Protein AF-A0A498DN08-F1 (afdb_monomer)

Structure (mmCIF, N/CA/C/O backbone):
data_AF-A0A498DN08-F1
#
_entry.id   AF-A0A498DN08-F1
#
loop_
_atom_site.group_PDB
_atom_site.id
_atom_site.type_symbol
_atom_site.label_atom_id
_atom_site.label_alt_id
_atom_site.label_comp_id
_atom_site.label_asym_id
_atom_site.label_entity_id
_atom_site.label_seq_id
_atom_site.pdbx_PDB_ins_code
_atom_site.Cartn_x
_atom_site.Cartn_y
_atom_site.Cartn_z
_atom_site.occupancy
_atom_site.B_iso_or_equiv
_atom_site.auth_seq_id
_atom_site.auth_comp_id
_atom_site.auth_asym_id
_atom_site.auth_atom_id
_atom_site.pdbx_PDB_model_num
ATOM 1 N N . MET A 1 1 ? 73.166 -33.921 72.148 1.00 41.19 1 MET A N 1
ATOM 2 C CA . MET A 1 1 ? 72.701 -34.758 71.024 1.00 41.19 1 MET A CA 1
ATOM 3 C C . MET A 1 1 ? 72.379 -33.807 69.880 1.00 41.19 1 MET A C 1
ATOM 5 O O . MET A 1 1 ? 71.444 -33.036 70.013 1.00 41.19 1 MET A O 1
ATOM 9 N N . THR A 1 2 ? 73.373 -33.528 69.022 1.00 38.38 2 THR A N 1
ATOM 10 C CA . THR A 1 2 ? 73.443 -34.017 67.616 1.00 38.38 2 THR A CA 1
ATOM 11 C C . THR A 1 2 ? 72.197 -33.593 66.847 1.00 38.38 2 THR A C 1
ATOM 13 O O . THR A 1 2 ? 71.129 -34.114 67.126 1.00 38.38 2 THR A O 1
ATOM 16 N N . ALA A 1 3 ? 72.213 -32.610 65.955 1.00 42.28 3 ALA A N 1
ATOM 17 C CA . ALA A 1 3 ? 72.927 -32.469 64.675 1.00 42.28 3 ALA A CA 1
ATOM 18 C C . ALA A 1 3 ? 71.840 -31.858 63.751 1.00 42.28 3 ALA A C 1
ATOM 20 O O . ALA A 1 3 ? 70.663 -32.112 63.971 1.00 42.28 3 ALA A O 1
ATOM 21 N N . GLY A 1 4 ? 72.067 -31.054 62.728 1.00 38.75 4 GLY A N 1
ATOM 22 C CA . GLY A 1 4 ? 73.245 -30.495 62.099 1.00 38.75 4 GLY A CA 1
ATOM 23 C C . GLY A 1 4 ? 72.756 -29.740 60.853 1.00 38.75 4 GLY A C 1
ATOM 24 O O . GLY A 1 4 ? 71.722 -30.114 60.313 1.00 38.75 4 GLY A O 1
ATOM 25 N N . ALA A 1 5 ? 73.534 -28.732 60.438 1.00 45.50 5 ALA A N 1
ATOM 26 C CA . ALA A 1 5 ? 73.694 -28.199 59.073 1.00 45.50 5 ALA A CA 1
ATOM 27 C C . ALA A 1 5 ? 72.427 -27.658 58.347 1.00 45.50 5 ALA A C 1
ATOM 29 O O . ALA A 1 5 ? 71.336 -28.182 58.458 1.00 45.50 5 ALA A O 1
ATOM 30 N N . SER A 1 6 ? 72.468 -26.612 57.528 1.00 40.97 6 SER A N 1
ATOM 31 C CA . SER A 1 6 ? 73.587 -26.000 56.826 1.00 40.97 6 SER A CA 1
ATOM 32 C C . SER A 1 6 ? 73.194 -24.597 56.349 1.00 40.97 6 SER A C 1
ATOM 34 O O . SER A 1 6 ? 72.052 -24.363 55.959 1.00 40.97 6 SER A O 1
ATOM 36 N N . SER A 1 7 ? 74.189 -23.714 56.371 1.00 43.19 7 SER A N 1
ATOM 37 C CA . SER A 1 7 ? 74.370 -22.442 55.658 1.00 43.19 7 SER A CA 1
ATOM 38 C C . SER A 1 7 ? 73.622 -22.333 54.317 1.00 43.19 7 SER A C 1
ATOM 40 O O . SER A 1 7 ? 73.630 -23.269 53.527 1.00 43.19 7 SER A O 1
ATOM 42 N N . GLY A 1 8 ? 72.986 -21.204 53.999 1.00 37.66 8 GLY A N 1
ATOM 43 C CA . GLY A 1 8 ? 73.625 -19.978 53.492 1.00 37.66 8 GLY A CA 1
ATOM 44 C C . GLY A 1 8 ? 72.634 -19.176 52.610 1.00 37.66 8 GLY A C 1
ATOM 45 O O . GLY A 1 8 ? 71.487 -19.591 52.485 1.00 37.66 8 GLY A O 1
ATOM 46 N N . PRO A 1 9 ? 73.028 -18.043 52.002 1.00 47.97 9 PRO A N 1
ATOM 47 C CA . PRO A 1 9 ? 72.893 -16.740 52.661 1.00 47.97 9 PRO A CA 1
ATOM 48 C C . PRO A 1 9 ? 72.117 -15.658 51.863 1.00 47.97 9 PRO A C 1
ATOM 50 O O . PRO A 1 9 ? 71.951 -15.760 50.655 1.00 47.97 9 PRO A O 1
ATOM 53 N N . THR A 1 10 ? 71.741 -14.596 52.600 1.00 41.56 10 THR A N 1
ATOM 54 C CA . THR A 1 10 ? 71.599 -13.159 52.231 1.00 41.56 10 THR A CA 1
ATOM 55 C C . THR A 1 10 ? 70.718 -12.723 51.048 1.00 41.56 10 THR A C 1
ATOM 57 O O . THR A 1 10 ? 71.136 -12.862 49.909 1.00 41.56 10 THR A O 1
ATOM 60 N N . ASP A 1 11 ? 69.579 -12.095 51.405 1.00 40.94 11 ASP A N 1
ATOM 61 C CA . ASP A 1 11 ? 69.147 -10.692 51.127 1.00 40.94 11 ASP A CA 1
ATOM 62 C C . ASP A 1 11 ? 69.199 -10.140 49.678 1.00 40.94 11 ASP A C 1
ATOM 64 O O . ASP A 1 11 ? 69.979 -10.620 48.864 1.00 40.94 11 ASP A O 1
ATOM 68 N N . PRO A 1 12 ? 68.568 -8.995 49.344 1.00 51.12 12 PRO A N 1
ATOM 69 C CA . PRO A 1 12 ? 67.301 -8.363 49.746 1.00 51.12 12 PRO A CA 1
ATOM 70 C C . PRO A 1 12 ? 66.417 -8.069 48.500 1.00 51.12 12 PRO A C 1
ATOM 72 O O . PRO A 1 12 ? 66.802 -8.332 47.371 1.00 51.12 12 PR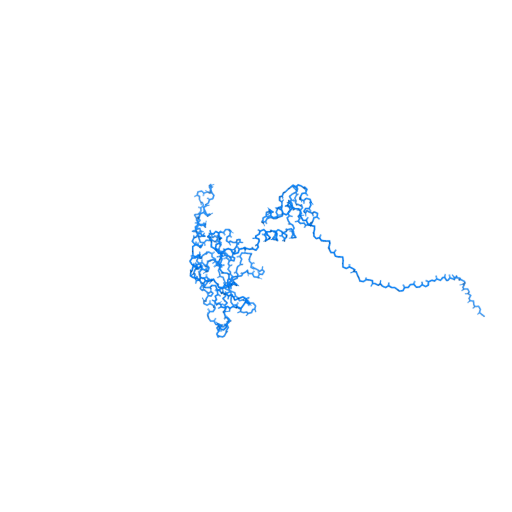O A O 1
ATOM 75 N N . GLU A 1 13 ? 65.253 -7.442 48.716 1.00 39.41 13 GLU A N 1
ATOM 76 C CA . GLU A 1 13 ? 64.686 -6.322 47.916 1.00 39.41 13 GLU A CA 1
ATOM 77 C C . GLU A 1 13 ? 63.162 -6.385 47.702 1.00 39.41 13 GLU A C 1
ATOM 79 O O . GLU A 1 13 ? 62.611 -6.861 46.718 1.00 39.41 13 GLU A O 1
ATOM 84 N N . ARG A 1 14 ? 62.479 -5.839 48.715 1.00 39.38 14 ARG A N 1
ATOM 85 C CA . ARG A 1 14 ? 61.438 -4.800 48.637 1.00 39.38 14 ARG A CA 1
ATOM 86 C C . ARG A 1 14 ? 60.699 -4.564 47.305 1.00 39.38 14 ARG A C 1
ATOM 88 O O . ARG A 1 14 ? 61.267 -3.998 46.384 1.00 39.38 14 ARG A O 1
ATOM 95 N N . ARG A 1 15 ? 59.362 -4.567 47.476 1.00 37.44 15 ARG A N 1
ATOM 96 C CA . ARG A 1 15 ? 58.360 -3.624 46.912 1.00 37.44 15 ARG A CA 1
ATOM 97 C C . ARG A 1 15 ? 58.127 -3.776 45.392 1.00 37.44 15 ARG A C 1
ATOM 99 O O . ARG A 1 15 ? 59.029 -4.070 44.645 1.00 37.44 15 ARG A O 1
ATOM 106 N N . ALA A 1 16 ? 56.941 -3.585 44.831 1.00 39.25 16 ALA A N 1
ATOM 107 C CA . ALA A 1 16 ? 55.743 -2.904 45.282 1.00 39.25 16 ALA A CA 1
ATOM 108 C C . ALA A 1 16 ? 54.517 -3.513 44.583 1.00 39.25 16 ALA A C 1
ATOM 110 O O . ALA A 1 16 ? 54.580 -3.912 43.424 1.00 39.25 16 ALA A O 1
ATOM 111 N N . ALA A 1 17 ? 53.385 -3.495 45.280 1.00 42.12 17 ALA A N 1
ATOM 112 C CA . ALA A 1 17 ? 52.076 -3.492 44.651 1.00 42.12 17 ALA A CA 1
ATOM 113 C C . ALA A 1 17 ? 51.911 -2.212 43.816 1.00 42.12 17 ALA A C 1
ATOM 115 O O . ALA A 1 17 ? 52.183 -1.136 44.350 1.00 42.12 17 ALA A O 1
ATOM 116 N N . HIS A 1 18 ? 51.412 -2.314 42.581 1.00 36.19 18 HIS A N 1
ATOM 117 C CA . HIS A 1 18 ? 50.561 -1.289 41.965 1.00 36.19 18 HIS A CA 1
ATOM 118 C C . HIS A 1 18 ? 49.856 -1.810 40.705 1.00 36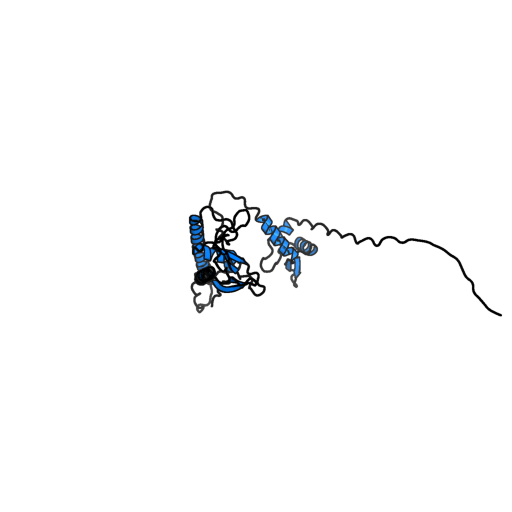.19 18 HIS A C 1
ATOM 120 O O . HIS A 1 18 ? 50.497 -2.321 39.796 1.00 36.19 18 HIS A O 1
ATOM 126 N N . GLY A 1 19 ? 48.537 -1.607 40.678 1.00 33.22 19 GLY A N 1
ATOM 127 C CA . GLY A 1 19 ? 47.806 -1.198 39.479 1.00 33.22 19 GLY A CA 1
ATOM 128 C C . GLY A 1 19 ? 47.615 -2.239 38.384 1.00 33.22 19 GLY A C 1
ATOM 129 O O . GLY A 1 19 ? 48.310 -2.222 37.376 1.00 33.22 19 GLY A O 1
ATOM 130 N N . ALA A 1 20 ? 46.569 -3.055 38.515 1.00 36.34 20 ALA A N 1
ATOM 131 C CA . ALA A 1 20 ? 45.826 -3.471 37.333 1.00 36.34 20 ALA A CA 1
ATOM 132 C C . ALA A 1 20 ? 45.106 -2.224 36.784 1.00 36.34 20 ALA A C 1
ATOM 134 O O . ALA A 1 20 ? 44.048 -1.845 37.284 1.00 36.34 20 ALA A O 1
ATOM 135 N N . GLU A 1 21 ? 45.729 -1.551 35.817 1.00 38.81 21 GLU A N 1
ATOM 136 C CA . GLU A 1 21 ? 45.096 -0.501 35.015 1.00 38.81 21 GLU A CA 1
ATOM 137 C C . GLU A 1 21 ? 43.960 -1.131 34.181 1.00 38.81 21 GLU A C 1
ATOM 139 O O . GLU A 1 21 ? 44.191 -2.131 33.489 1.00 38.81 21 GLU A O 1
ATOM 144 N N . PRO A 1 22 ? 42.725 -0.603 34.238 1.00 41.19 22 PRO A N 1
ATOM 145 C CA . PRO A 1 22 ? 41.658 -1.025 33.346 1.00 41.19 22 PRO A CA 1
ATOM 146 C C . PRO A 1 22 ? 42.030 -0.643 31.914 1.00 41.19 22 PRO A C 1
ATOM 148 O O . PRO A 1 22 ? 42.337 0.510 31.626 1.00 41.19 22 PRO A O 1
ATOM 151 N N . GLY A 1 23 ? 42.003 -1.642 31.030 1.00 37.50 23 GLY A N 1
ATOM 152 C CA . GLY A 1 23 ? 42.328 -1.508 29.617 1.00 37.50 23 GLY A CA 1
ATOM 153 C C . GLY A 1 23 ? 41.644 -0.297 28.997 1.00 37.50 23 GLY A C 1
ATOM 154 O O . GLY A 1 23 ? 40.425 -0.275 28.826 1.00 37.50 23 GLY A O 1
ATOM 155 N N . GLU A 1 24 ? 42.470 0.689 28.665 1.00 34.84 24 GLU A N 1
ATOM 156 C CA . GLU A 1 24 ? 42.147 1.826 27.825 1.00 34.84 24 GLU A CA 1
ATOM 157 C C . GLU A 1 24 ? 41.374 1.302 26.612 1.00 34.84 24 GLU A C 1
ATOM 159 O O . GLU A 1 24 ? 41.884 0.504 25.813 1.00 34.84 24 GLU A O 1
ATOM 164 N N . ALA A 1 25 ? 40.101 1.687 26.517 1.00 40.03 25 ALA A N 1
ATOM 165 C CA . ALA A 1 25 ? 39.292 1.431 25.347 1.00 40.03 25 ALA A CA 1
ATOM 166 C C . ALA A 1 25 ? 40.050 2.018 24.157 1.00 40.03 25 ALA A C 1
ATOM 168 O O . ALA A 1 25 ? 40.118 3.235 23.996 1.00 40.03 25 ALA A O 1
ATOM 169 N N . ARG A 1 26 ? 40.667 1.147 23.351 1.00 38.41 26 ARG A N 1
ATOM 170 C CA . ARG A 1 26 ? 41.260 1.519 22.070 1.00 38.41 26 ARG A CA 1
ATOM 171 C C . ARG A 1 26 ? 40.159 2.173 21.250 1.00 38.41 26 ARG A C 1
ATOM 173 O O . ARG A 1 26 ? 39.339 1.482 20.650 1.00 38.41 26 ARG A O 1
ATOM 180 N N . THR A 1 27 ? 40.145 3.501 21.252 1.00 36.78 27 THR A N 1
ATOM 181 C CA . THR A 1 27 ? 39.354 4.320 20.347 1.00 36.78 27 THR A CA 1
ATOM 182 C C . THR A 1 27 ? 39.613 3.787 18.948 1.00 36.78 27 THR A C 1
ATOM 184 O O . THR A 1 27 ? 40.747 3.825 18.461 1.00 36.78 27 THR A O 1
ATOM 187 N N . ALA A 1 28 ? 38.584 3.197 18.338 1.00 38.34 28 ALA A N 1
ATOM 188 C CA . ALA A 1 28 ? 38.662 2.741 16.962 1.00 38.34 28 ALA A CA 1
ATOM 189 C C . ALA A 1 28 ? 39.164 3.914 16.100 1.00 38.34 28 ALA A C 1
ATOM 191 O O . ALA A 1 28 ? 38.713 5.046 16.311 1.00 38.34 28 ALA A O 1
ATOM 192 N N . PRO A 1 29 ? 40.114 3.689 15.174 1.00 41.41 29 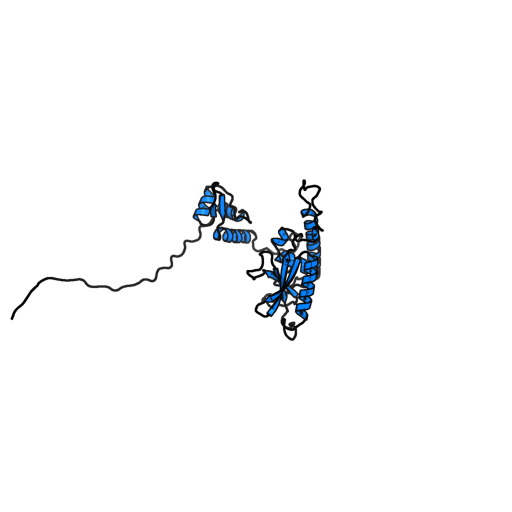PRO A N 1
ATOM 193 C CA . PRO A 1 29 ? 40.612 4.763 14.329 1.00 41.41 29 PRO A CA 1
ATOM 194 C C . PRO A 1 29 ? 39.431 5.423 13.600 1.00 41.41 29 PRO A C 1
ATOM 196 O O . PRO A 1 29 ? 38.500 4.712 13.203 1.00 41.41 29 PRO A O 1
ATOM 199 N N . PRO A 1 30 ? 39.438 6.758 13.424 1.00 42.12 30 PRO A N 1
ATOM 200 C CA . PRO A 1 30 ? 38.387 7.436 12.679 1.00 42.12 30 PRO A CA 1
ATOM 201 C C . PRO A 1 30 ? 38.259 6.783 11.302 1.00 42.12 30 PRO A C 1
ATOM 203 O O . PRO A 1 30 ? 39.266 6.505 10.642 1.00 42.12 30 PRO A O 1
ATOM 206 N N . ALA A 1 31 ? 37.020 6.481 10.903 1.00 50.75 31 ALA A N 1
ATOM 207 C CA . ALA A 1 31 ? 36.741 5.828 9.633 1.00 50.75 31 ALA A CA 1
ATOM 208 C C . ALA A 1 31 ? 37.451 6.601 8.504 1.00 50.75 31 ALA A C 1
ATOM 210 O O . ALA A 1 31 ? 37.299 7.822 8.426 1.00 50.75 31 ALA A O 1
ATOM 211 N N . PRO A 1 32 ? 38.252 5.936 7.656 1.00 61.22 32 PRO A N 1
ATOM 212 C CA . PRO A 1 32 ? 39.041 6.629 6.649 1.00 61.22 32 PRO A CA 1
ATOM 213 C C . PRO A 1 32 ? 38.118 7.399 5.702 1.00 61.22 32 PRO A C 1
ATOM 215 O O . PRO A 1 32 ? 37.179 6.828 5.141 1.00 61.22 32 PRO A O 1
ATOM 218 N N . GLU A 1 33 ? 38.386 8.694 5.515 1.00 75.38 33 GLU A N 1
ATOM 219 C CA . GLU A 1 33 ? 37.636 9.509 4.563 1.00 75.38 33 GLU A CA 1
ATOM 220 C C . GLU A 1 33 ? 37.823 8.956 3.147 1.00 75.38 33 GLU A C 1
ATOM 222 O O . GLU A 1 33 ? 38.921 8.927 2.586 1.00 75.38 33 GLU A O 1
ATOM 227 N N . LEU A 1 34 ? 36.726 8.491 2.559 1.00 87.19 34 LEU A N 1
ATOM 228 C CA . LEU A 1 34 ? 36.731 7.929 1.217 1.00 87.19 34 LEU A CA 1
ATOM 229 C C . LEU A 1 34 ? 36.928 9.031 0.179 1.00 87.19 34 LEU A C 1
ATOM 231 O O . LEU A 1 34 ? 36.303 10.088 0.236 1.00 87.19 34 LEU A O 1
ATOM 235 N N . THR A 1 35 ? 37.728 8.761 -0.845 1.00 92.25 35 THR A N 1
ATOM 236 C CA . THR A 1 35 ? 37.854 9.668 -1.992 1.00 92.25 35 THR A CA 1
ATOM 237 C C . THR A 1 35 ? 36.557 9.709 -2.808 1.00 92.25 35 THR A C 1
ATOM 239 O O . THR A 1 35 ? 35.726 8.800 -2.743 1.00 92.25 35 THR A O 1
ATOM 242 N N . ARG A 1 36 ? 36.382 10.733 -3.656 1.00 88.69 36 ARG A N 1
ATOM 243 C CA . ARG A 1 36 ? 35.217 10.832 -4.561 1.00 88.69 36 ARG A CA 1
ATOM 244 C C . ARG A 1 36 ? 35.054 9.591 -5.448 1.00 88.69 36 ARG A C 1
ATOM 246 O O . ARG A 1 36 ? 33.936 9.129 -5.643 1.00 88.69 36 ARG A O 1
ATOM 253 N N . ALA A 1 37 ? 36.158 9.031 -5.944 1.00 87.31 37 ALA A N 1
ATOM 254 C CA . ALA A 1 37 ? 36.139 7.826 -6.772 1.00 87.31 37 ALA A CA 1
ATOM 255 C C . ALA A 1 37 ? 35.719 6.573 -5.983 1.00 87.31 37 ALA A C 1
ATOM 257 O O . ALA A 1 37 ? 35.003 5.730 -6.515 1.00 87.31 37 ALA A O 1
ATOM 258 N N . GLN A 1 38 ? 36.128 6.461 -4.715 1.00 92.50 38 GLN A N 1
ATOM 259 C CA . GLN A 1 38 ? 35.730 5.361 -3.831 1.00 92.50 38 GLN A CA 1
ATOM 260 C C . GLN A 1 38 ? 34.257 5.468 -3.428 1.00 92.50 38 GLN A C 1
ATOM 262 O O . GLN A 1 38 ? 33.536 4.480 -3.529 1.00 92.50 38 GLN A O 1
ATOM 267 N N . ARG A 1 39 ? 33.793 6.670 -3.051 1.00 93.75 39 ARG A N 1
ATOM 268 C CA . ARG A 1 39 ? 32.372 6.938 -2.779 1.00 93.75 39 ARG A CA 1
ATOM 269 C C . ARG A 1 39 ? 31.508 6.579 -3.986 1.00 93.75 39 ARG A C 1
ATOM 271 O O . ARG A 1 39 ? 30.565 5.814 -3.844 1.00 93.75 39 ARG A O 1
ATOM 278 N N . ARG A 1 40 ? 31.898 7.026 -5.184 1.00 92.25 40 ARG A N 1
ATOM 279 C CA . ARG A 1 40 ? 31.213 6.679 -6.437 1.00 92.25 40 ARG A CA 1
ATOM 280 C C . ARG A 1 40 ? 31.167 5.169 -6.680 1.00 92.25 40 ARG A C 1
ATOM 282 O O . ARG A 1 40 ? 30.097 4.648 -6.950 1.00 92.25 40 ARG A O 1
ATOM 289 N N . ALA A 1 41 ? 32.290 4.462 -6.538 1.00 93.69 41 ALA A N 1
ATOM 290 C CA . ALA A 1 41 ? 32.335 3.009 -6.730 1.00 93.69 41 ALA A CA 1
ATOM 291 C C . ALA A 1 41 ? 31.393 2.252 -5.771 1.00 93.69 41 ALA A C 1
ATOM 293 O O . ALA A 1 41 ? 30.763 1.278 -6.172 1.00 93.69 41 ALA A O 1
ATOM 294 N N . VAL A 1 42 ? 31.255 2.717 -4.526 1.00 94.25 42 VAL A N 1
ATOM 295 C CA . VAL A 1 42 ? 30.314 2.149 -3.545 1.00 94.25 42 VAL A CA 1
ATOM 296 C C . VAL A 1 42 ? 28.858 2.510 -3.884 1.00 94.25 42 VAL A C 1
ATOM 298 O O . VAL A 1 42 ? 27.988 1.638 -3.857 1.00 94.25 42 VAL A O 1
ATOM 301 N N . SER A 1 43 ? 28.583 3.764 -4.261 1.00 93.50 43 SER A N 1
ATOM 302 C CA . SER A 1 43 ? 27.251 4.250 -4.666 1.00 93.50 43 SER A CA 1
ATOM 303 C C . SER A 1 43 ? 26.760 3.700 -6.006 1.00 93.50 43 SER A C 1
ATOM 305 O O . SER A 1 43 ? 25.557 3.644 -6.233 1.00 93.50 43 SER A O 1
ATOM 307 N N . GLU A 1 44 ? 27.647 3.221 -6.874 1.00 92.25 44 GLU A N 1
ATOM 308 C CA . GLU A 1 44 ? 27.304 2.622 -8.174 1.00 92.25 44 GLU A CA 1
ATOM 309 C C . GLU A 1 44 ? 27.415 1.091 -8.187 1.00 92.25 44 GLU A C 1
ATOM 311 O O . GLU A 1 44 ? 27.153 0.477 -9.217 1.00 92.25 44 GLU A O 1
ATOM 316 N N . ALA A 1 45 ? 27.790 0.468 -7.065 1.00 93.44 45 ALA A N 1
ATOM 317 C CA . ALA A 1 45 ? 27.787 -0.985 -6.942 1.00 93.44 45 ALA A CA 1
ATOM 318 C C . ALA A 1 45 ? 26.426 -1.582 -7.341 1.00 93.44 45 ALA A C 1
ATOM 320 O O . ALA A 1 45 ? 25.372 -0.984 -7.115 1.00 93.44 45 ALA A O 1
ATOM 321 N N . ASP A 1 46 ? 26.458 -2.766 -7.935 1.00 88.56 46 ASP A N 1
ATOM 322 C CA . ASP A 1 46 ? 25.259 -3.473 -8.366 1.00 88.56 46 ASP A CA 1
ATOM 323 C C . ASP A 1 46 ? 24.329 -3.724 -7.158 1.00 88.56 46 ASP A C 1
ATOM 325 O O . ASP A 1 46 ? 24.806 -4.206 -6.126 1.00 88.56 46 ASP A O 1
ATOM 329 N N . PRO A 1 47 ? 23.039 -3.346 -7.228 1.00 82.12 47 PRO A N 1
ATOM 330 C CA . PRO A 1 47 ? 22.146 -3.382 -6.071 1.00 82.12 47 PRO A CA 1
ATOM 331 C C . PRO A 1 47 ? 21.809 -4.805 -5.615 1.00 82.12 47 PRO A C 1
ATOM 333 O O . PRO A 1 47 ? 21.650 -5.017 -4.415 1.00 82.12 47 PRO A O 1
ATOM 336 N N . ASP A 1 48 ? 21.754 -5.763 -6.540 1.00 76.69 48 ASP A N 1
ATOM 337 C CA . ASP A 1 48 ? 21.291 -7.124 -6.262 1.00 76.69 48 ASP A CA 1
ATOM 338 C C . ASP A 1 48 ? 22.450 -8.024 -5.825 1.00 76.69 48 ASP A C 1
ATOM 340 O O . ASP A 1 48 ? 22.330 -8.850 -4.923 1.00 76.69 48 ASP A O 1
ATOM 344 N N . THR A 1 49 ? 23.614 -7.846 -6.447 1.00 85.25 49 THR A N 1
ATOM 345 C CA . THR A 1 49 ? 24.797 -8.683 -6.211 1.00 85.25 49 THR A CA 1
ATOM 346 C C . THR A 1 49 ? 25.833 -8.018 -5.310 1.00 85.25 49 THR A C 1
ATOM 348 O O . THR A 1 49 ? 26.718 -8.688 -4.781 1.00 85.25 49 THR A O 1
ATOM 351 N N . GLY A 1 50 ? 25.776 -6.694 -5.144 1.00 89.06 50 GLY A N 1
ATOM 352 C CA . GLY A 1 50 ? 26.798 -5.917 -4.445 1.00 89.06 50 GLY A CA 1
ATOM 353 C C . GLY A 1 50 ? 28.111 -5.795 -5.219 1.00 89.06 50 GLY A C 1
ATOM 354 O O . GLY A 1 50 ? 29.121 -5.402 -4.634 1.00 89.06 50 GLY A O 1
ATOM 355 N N . ARG A 1 51 ? 28.151 -6.155 -6.507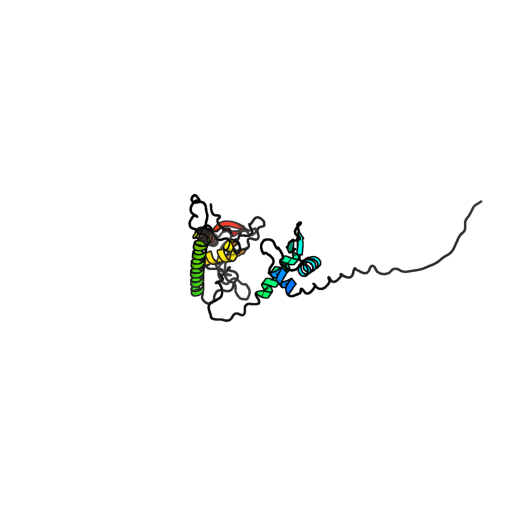 1.00 93.81 51 ARG A N 1
ATOM 356 C CA . ARG A 1 51 ? 29.376 -6.108 -7.313 1.00 93.81 51 ARG A CA 1
ATOM 357 C C . ARG A 1 51 ? 29.863 -4.669 -7.483 1.00 93.81 51 ARG A C 1
ATOM 359 O O . ARG A 1 51 ? 29.140 -3.805 -7.968 1.00 93.81 51 ARG A O 1
ATOM 366 N N . VAL A 1 52 ? 31.124 -4.427 -7.143 1.00 92.62 52 VAL A N 1
ATOM 367 C CA . VAL A 1 52 ? 31.771 -3.115 -7.224 1.00 92.62 52 VAL A CA 1
ATOM 368 C C . VAL A 1 52 ? 32.550 -2.996 -8.529 1.00 92.62 52 VAL A C 1
ATOM 370 O O . VAL A 1 52 ? 33.445 -3.795 -8.815 1.00 92.62 52 VAL A O 1
ATOM 373 N N . GLY A 1 53 ? 32.227 -1.972 -9.317 1.00 87.50 53 GLY A N 1
ATOM 374 C CA . GLY A 1 53 ? 33.012 -1.562 -10.480 1.00 87.50 53 GLY A CA 1
ATOM 375 C C . GLY A 1 53 ? 34.099 -0.548 -10.111 1.00 87.50 53 GLY A C 1
ATOM 376 O O . GLY A 1 53 ? 33.957 0.218 -9.160 1.00 87.50 53 GLY A O 1
ATOM 377 N N . GLY A 1 54 ? 35.194 -0.510 -10.872 1.00 86.00 54 GLY A N 1
ATOM 378 C CA . GLY A 1 54 ? 36.219 0.527 -10.728 1.00 86.00 54 GLY A CA 1
ATOM 379 C C . GLY A 1 54 ? 37.632 0.063 -11.068 1.00 86.00 54 GLY A C 1
ATOM 380 O O . GLY A 1 54 ? 37.882 -1.108 -11.338 1.00 86.00 54 GLY A O 1
ATOM 381 N N . GLY A 1 55 ? 38.578 1.004 -11.043 1.00 88.50 55 GLY A N 1
ATOM 382 C CA . GLY A 1 55 ? 39.992 0.701 -11.254 1.00 88.50 55 GLY A CA 1
ATOM 383 C C . GLY A 1 55 ? 40.596 -0.116 -10.105 1.00 88.50 55 GLY A C 1
ATOM 384 O O . GLY A 1 55 ? 40.239 0.070 -8.939 1.00 88.50 55 GLY A O 1
ATOM 385 N N . ALA A 1 56 ? 41.576 -0.968 -10.418 1.00 86.88 56 ALA A N 1
ATOM 386 C CA . ALA A 1 56 ? 42.259 -1.832 -9.448 1.00 86.88 56 ALA A CA 1
ATOM 387 C C . ALA A 1 56 ? 42.805 -1.113 -8.187 1.00 86.88 56 ALA A C 1
ATOM 389 O O . ALA A 1 56 ? 42.794 -1.718 -7.113 1.00 86.88 56 ALA A O 1
ATOM 390 N N . PRO A 1 57 ? 43.282 0.151 -8.235 1.00 88.81 57 PRO A N 1
ATOM 391 C CA . PRO A 1 57 ? 43.662 0.888 -7.024 1.00 88.81 57 PRO A CA 1
ATOM 392 C C . PRO A 1 57 ? 42.477 1.201 -6.096 1.00 88.81 57 PRO A C 1
ATOM 394 O O . PRO A 1 57 ? 42.606 1.076 -4.879 1.00 88.81 57 PRO A O 1
ATOM 397 N N . THR A 1 58 ? 41.319 1.560 -6.657 1.00 91.88 58 THR A N 1
ATOM 398 C CA . THR A 1 58 ? 40.087 1.841 -5.902 1.00 91.88 58 THR A CA 1
ATOM 399 C C . THR A 1 58 ? 39.586 0.580 -5.213 1.00 91.88 58 THR A C 1
ATOM 401 O O . THR A 1 58 ? 39.332 0.608 -4.013 1.00 91.88 58 THR A O 1
ATOM 404 N N . LEU A 1 59 ? 39.530 -0.539 -5.941 1.00 91.94 59 LEU A N 1
ATOM 405 C CA . LEU A 1 59 ? 39.064 -1.823 -5.409 1.00 91.94 59 LEU A CA 1
ATOM 406 C C . LEU A 1 59 ? 39.966 -2.345 -4.281 1.00 91.94 59 LEU A C 1
ATOM 408 O O . LEU A 1 59 ? 39.467 -2.724 -3.225 1.00 91.94 59 LEU A O 1
ATOM 412 N N . ARG A 1 60 ? 41.295 -2.255 -4.442 1.00 90.38 60 ARG A N 1
ATOM 413 C CA . ARG A 1 60 ? 42.254 -2.618 -3.382 1.00 90.38 60 ARG A CA 1
ATOM 414 C C . ARG A 1 60 ? 42.104 -1.759 -2.129 1.00 90.38 60 ARG A C 1
ATOM 416 O O . ARG A 1 60 ? 42.225 -2.276 -1.024 1.00 90.38 60 ARG A O 1
ATOM 423 N N . LYS A 1 61 ? 41.843 -0.457 -2.280 1.00 92.44 61 LYS A N 1
ATOM 424 C CA . LYS A 1 61 ? 41.616 0.436 -1.133 1.00 92.44 61 LYS A CA 1
ATOM 425 C C . LYS A 1 61 ? 40.289 0.147 -0.436 1.00 92.44 61 LYS A C 1
ATOM 427 O O . LYS A 1 61 ? 40.275 0.083 0.784 1.00 92.44 61 LYS A O 1
ATOM 432 N N . LEU A 1 62 ? 39.214 -0.100 -1.185 1.00 93.38 62 LEU A N 1
ATOM 433 C CA . LEU A 1 62 ? 37.935 -0.527 -0.606 1.00 93.38 62 LEU A CA 1
ATOM 434 C C . LEU A 1 62 ? 38.068 -1.861 0.142 1.00 93.38 62 LEU A C 1
ATOM 436 O O . LEU A 1 62 ? 37.498 -2.004 1.220 1.00 93.38 62 LEU A O 1
ATOM 440 N N . ALA A 1 63 ? 38.870 -2.795 -0.375 1.00 92.19 63 ALA A N 1
ATOM 441 C CA . ALA A 1 63 ? 39.178 -4.041 0.319 1.00 92.19 63 ALA A CA 1
ATOM 442 C C . ALA A 1 63 ? 40.006 -3.832 1.592 1.00 92.19 63 ALA A C 1
ATOM 444 O O . ALA A 1 63 ? 39.678 -4.391 2.634 1.00 92.19 63 ALA A O 1
ATOM 445 N N . ALA A 1 64 ? 41.016 -2.960 1.550 1.00 91.38 64 ALA A N 1
ATOM 446 C CA . ALA A 1 64 ? 41.790 -2.591 2.735 1.00 91.38 64 ALA A CA 1
ATOM 447 C C . ALA A 1 64 ? 40.938 -1.901 3.819 1.00 91.38 64 ALA A C 1
ATOM 449 O O . ALA A 1 64 ? 41.251 -2.011 5.000 1.00 91.38 64 ALA A O 1
ATOM 450 N N . TYR A 1 65 ? 39.857 -1.217 3.432 1.00 92.06 65 TYR A N 1
ATOM 451 C CA . TYR A 1 65 ? 38.882 -0.627 4.355 1.00 92.06 65 TYR A CA 1
ATOM 452 C C . TYR A 1 65 ? 37.791 -1.602 4.816 1.00 92.06 65 TYR A C 1
ATOM 454 O O . TYR A 1 65 ? 36.888 -1.199 5.541 1.00 92.06 65 TYR A O 1
ATOM 462 N N . GLY A 1 66 ? 37.835 -2.867 4.387 1.00 93.12 66 GLY A N 1
ATOM 463 C CA . GLY A 1 66 ? 36.810 -3.857 4.721 1.00 93.12 66 GLY A CA 1
ATOM 464 C C . GLY A 1 66 ? 35.444 -3.575 4.088 1.00 93.12 66 GLY A C 1
ATOM 465 O O . GLY A 1 66 ? 34.446 -4.145 4.519 1.00 93.12 66 GLY A O 1
ATOM 466 N N . LEU A 1 67 ? 35.379 -2.706 3.072 1.00 94.38 67 LEU A N 1
ATOM 467 C CA . LEU A 1 67 ? 34.141 -2.315 2.384 1.00 94.38 67 LEU A CA 1
ATOM 468 C C . LEU A 1 67 ? 33.836 -3.200 1.172 1.00 94.38 67 LEU A C 1
ATOM 470 O O . LEU A 1 67 ? 32.692 -3.262 0.729 1.00 94.38 67 LEU A O 1
ATOM 474 N N . ALA A 1 68 ? 34.842 -3.887 0.630 1.00 94.56 68 ALA A N 1
ATOM 475 C CA . ALA A 1 68 ? 34.675 -4.836 -0.462 1.00 94.56 68 ALA A CA 1
ATOM 476 C C . ALA A 1 68 ? 35.572 -6.066 -0.272 1.00 94.56 68 ALA A C 1
ATOM 478 O O . ALA A 1 68 ? 36.636 -5.974 0.327 1.00 94.56 68 ALA A O 1
ATOM 479 N N . LEU A 1 69 ? 35.171 -7.215 -0.806 1.00 93.38 69 LEU A N 1
ATOM 480 C CA 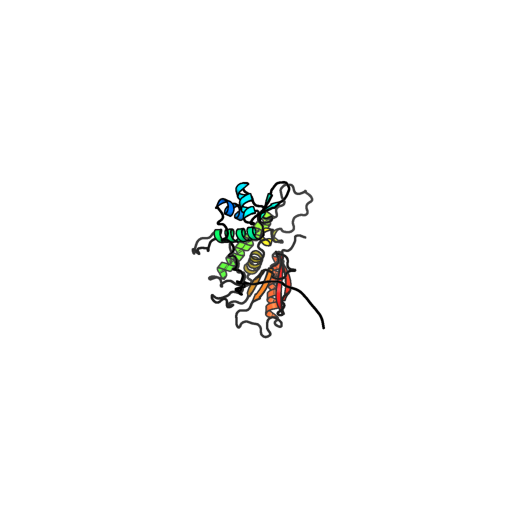. LEU A 1 69 ? 35.958 -8.446 -0.792 1.00 93.38 69 LEU A CA 1
ATOM 481 C C . LEU A 1 69 ? 36.185 -8.948 -2.219 1.00 93.38 69 LEU A C 1
ATOM 483 O O . LEU A 1 69 ? 35.240 -8.949 -3.013 1.00 93.38 69 LEU A O 1
ATOM 487 N N . PRO A 1 70 ? 37.412 -9.380 -2.559 1.00 92.25 70 PRO A N 1
ATOM 488 C CA . PRO A 1 70 ? 37.666 -10.062 -3.816 1.00 92.25 70 PRO A CA 1
ATOM 489 C C . PRO A 1 70 ? 37.038 -11.460 -3.783 1.00 92.25 70 PRO A C 1
ATOM 491 O O . PRO A 1 70 ? 37.170 -12.188 -2.800 1.00 92.25 70 PRO A O 1
ATOM 494 N N . TYR A 1 71 ? 36.380 -11.849 -4.870 1.00 84.06 71 TYR A N 1
ATOM 495 C CA . TYR A 1 71 ? 35.759 -13.156 -5.012 1.00 84.06 71 TYR A CA 1
ATOM 496 C C . TYR A 1 71 ? 35.937 -13.712 -6.428 1.00 84.06 71 TYR A C 1
ATOM 498 O O . TYR A 1 71 ? 35.808 -13.006 -7.433 1.00 84.06 71 TYR A O 1
ATOM 506 N N . GLY A 1 72 ? 36.207 -15.015 -6.496 1.00 77.25 72 GLY A N 1
ATOM 507 C CA . GLY A 1 72 ? 36.353 -15.759 -7.740 1.00 77.25 72 GLY A CA 1
ATOM 508 C C . GLY A 1 72 ? 37.677 -15.531 -8.479 1.00 77.25 72 GLY A C 1
ATOM 509 O O . GLY A 1 72 ? 38.443 -14.603 -8.223 1.00 77.25 72 GLY A O 1
ATOM 510 N N . ARG A 1 73 ? 37.932 -16.406 -9.457 1.00 68.19 73 ARG A N 1
ATOM 511 C CA . ARG A 1 73 ? 39.178 -16.453 -10.244 1.00 68.19 73 ARG A CA 1
ATOM 512 C C . ARG A 1 73 ? 39.423 -15.200 -11.097 1.00 68.19 73 ARG A C 1
ATOM 514 O O . ARG A 1 73 ? 40.557 -14.938 -11.478 1.00 68.19 73 ARG A O 1
ATOM 521 N N . PHE A 1 74 ? 38.375 -14.428 -11.378 1.00 70.19 74 PHE A N 1
ATOM 522 C CA . PHE A 1 74 ? 38.430 -13.224 -12.213 1.00 70.19 74 PHE A CA 1
ATOM 523 C C . PHE A 1 74 ? 38.610 -11.923 -11.415 1.00 70.19 74 PHE A C 1
ATOM 525 O O . PHE A 1 74 ? 38.573 -10.843 -11.999 1.00 70.19 74 PHE A O 1
ATOM 532 N N . GLY A 1 75 ? 38.804 -12.002 -10.091 1.00 75.00 75 GLY A N 1
ATOM 533 C CA . GLY A 1 75 ? 39.114 -10.832 -9.262 1.00 75.00 75 GLY A CA 1
ATOM 534 C C . GLY A 1 75 ? 37.972 -9.817 -9.152 1.00 75.00 75 GLY A C 1
ATOM 535 O O . GLY A 1 75 ? 38.220 -8.624 -8.954 1.00 75.00 75 GLY A O 1
ATOM 536 N N . ALA A 1 76 ? 36.721 -10.265 -9.290 1.00 87.75 76 ALA A N 1
ATOM 537 C CA . ALA A 1 76 ? 35.562 -9.417 -9.044 1.00 87.75 76 ALA A CA 1
ATOM 538 C C . ALA A 1 76 ? 35.522 -9.019 -7.562 1.00 87.75 76 ALA A C 1
ATOM 540 O O . ALA A 1 76 ? 35.899 -9.804 -6.698 1.00 87.75 76 ALA A O 1
ATOM 541 N N . HIS A 1 77 ? 35.100 -7.792 -7.269 1.00 95.00 77 HIS A N 1
ATOM 542 C CA . HIS A 1 77 ? 34.977 -7.305 -5.898 1.00 95.00 77 HIS A CA 1
ATOM 543 C C . HIS A 1 77 ? 33.505 -7.094 -5.565 1.00 95.00 77 HIS A C 1
ATOM 545 O O . HIS A 1 77 ? 32.758 -6.571 -6.390 1.00 95.00 77 HIS A O 1
ATOM 551 N N . TYR A 1 78 ? 33.104 -7.479 -4.359 1.00 94.88 78 TYR A N 1
ATOM 552 C CA . TYR A 1 78 ? 31.726 -7.386 -3.883 1.00 94.88 78 TYR A CA 1
ATOM 553 C C . TYR A 1 78 ? 31.680 -6.650 -2.552 1.00 94.88 78 TYR A C 1
ATOM 555 O O . TYR A 1 78 ? 32.577 -6.822 -1.729 1.00 94.88 78 TYR A O 1
ATOM 563 N N . LEU A 1 79 ? 30.653 -5.832 -2.334 1.00 95.44 79 LEU A N 1
ATOM 564 C CA . LEU A 1 79 ? 30.470 -5.115 -1.078 1.00 95.44 79 LEU A CA 1
ATOM 565 C C . LEU A 1 79 ? 30.307 -6.092 0.091 1.00 95.44 79 LEU A C 1
ATOM 567 O O . LEU A 1 79 ? 29.571 -7.080 0.018 1.00 95.44 79 LEU A O 1
ATOM 571 N N . THR A 1 80 ? 30.967 -5.773 1.199 1.00 94.38 80 THR A N 1
ATOM 572 C CA . THR A 1 80 ? 30.689 -6.382 2.505 1.00 94.38 80 THR A CA 1
ATOM 573 C C . THR A 1 80 ? 29.408 -5.793 3.102 1.00 94.38 80 THR A C 1
ATOM 575 O O . THR A 1 80 ? 28.818 -4.875 2.530 1.00 94.38 80 THR A O 1
ATOM 578 N N . ALA A 1 81 ? 28.983 -6.275 4.275 1.00 88.62 81 ALA A N 1
ATOM 579 C CA . ALA A 1 81 ? 27.896 -5.640 5.027 1.00 88.62 81 ALA A CA 1
ATOM 580 C C . ALA A 1 81 ? 28.189 -4.147 5.287 1.00 88.62 81 ALA A C 1
ATOM 582 O O . ALA A 1 81 ? 27.406 -3.293 4.886 1.00 88.62 81 ALA A O 1
ATOM 583 N N . ALA A 1 82 ? 29.388 -3.824 5.784 1.00 88.69 82 ALA A N 1
ATOM 584 C CA . ALA A 1 82 ? 29.819 -2.441 6.003 1.00 88.69 82 ALA A CA 1
ATOM 585 C C . ALA A 1 82 ? 29.852 -1.601 4.707 1.00 88.69 82 ALA A C 1
ATOM 587 O O . ALA A 1 82 ? 29.528 -0.412 4.716 1.00 88.69 82 ALA A O 1
ATOM 588 N N . GLY A 1 83 ? 30.218 -2.213 3.574 1.00 93.06 83 GLY A N 1
ATOM 589 C CA . GLY A 1 83 ? 30.154 -1.577 2.256 1.00 93.06 83 GLY A CA 1
ATOM 590 C C . GLY A 1 83 ? 28.727 -1.266 1.801 1.00 93.06 83 GLY A C 1
ATOM 591 O O . GLY A 1 83 ? 28.484 -0.198 1.236 1.00 93.06 83 GLY A O 1
ATOM 592 N N . ARG A 1 84 ? 27.775 -2.166 2.076 1.00 92.62 84 ARG A N 1
ATOM 593 C CA . ARG A 1 84 ? 26.346 -1.960 1.798 1.00 92.62 84 ARG A CA 1
ATOM 594 C C . ARG A 1 84 ? 25.746 -0.871 2.686 1.00 92.62 84 ARG A C 1
ATOM 596 O O . ARG A 1 84 ? 25.083 0.020 2.166 1.00 92.62 84 ARG A O 1
ATOM 603 N N . ASP A 1 85 ? 26.060 -0.853 3.977 1.00 90.88 85 ASP A N 1
ATOM 604 C CA . ASP A 1 85 ? 25.578 0.191 4.895 1.00 90.88 85 ASP A CA 1
ATOM 605 C C . ASP A 1 85 ? 26.059 1.583 4.472 1.00 90.88 85 ASP A C 1
ATOM 607 O O . ASP A 1 85 ? 25.313 2.563 4.458 1.00 90.88 85 ASP A O 1
ATOM 611 N N . LEU A 1 86 ? 27.325 1.677 4.066 1.00 91.44 86 LEU A N 1
ATOM 612 C CA . LEU A 1 86 ? 27.889 2.897 3.508 1.00 91.44 86 LEU A CA 1
ATOM 613 C C . LEU A 1 86 ? 27.210 3.300 2.191 1.00 91.44 86 LEU A C 1
ATOM 615 O O . LEU A 1 86 ? 26.946 4.483 1.989 1.00 91.44 86 LEU A O 1
ATOM 619 N N . ARG A 1 87 ? 26.910 2.345 1.305 1.00 92.88 87 ARG A N 1
ATOM 620 C CA . ARG A 1 87 ? 26.155 2.602 0.072 1.00 92.88 87 ARG A CA 1
ATOM 621 C C . ARG A 1 87 ? 24.792 3.216 0.382 1.00 92.88 87 ARG A C 1
ATOM 623 O O . ARG A 1 87 ? 24.449 4.223 -0.231 1.00 92.88 87 ARG A O 1
ATOM 630 N N . HIS A 1 88 ? 24.051 2.662 1.340 1.00 90.81 88 HIS A N 1
ATOM 631 C CA . HIS A 1 88 ? 22.759 3.215 1.754 1.00 90.81 88 HIS A CA 1
ATOM 632 C C . HIS A 1 88 ? 22.889 4.649 2.274 1.00 90.81 88 HIS A C 1
ATOM 634 O O . HIS A 1 88 ? 22.125 5.515 1.852 1.00 90.81 88 HIS A O 1
ATOM 640 N N . ARG A 1 89 ? 23.898 4.930 3.109 1.00 90.50 89 ARG A N 1
ATOM 641 C CA . ARG A 1 89 ? 24.164 6.294 3.592 1.00 90.50 89 ARG A CA 1
ATOM 642 C C . ARG A 1 89 ? 24.499 7.264 2.463 1.00 90.50 89 ARG A C 1
ATOM 644 O O . ARG A 1 89 ? 23.893 8.322 2.394 1.00 90.50 89 ARG A O 1
ATOM 651 N N . LEU A 1 90 ? 25.384 6.890 1.539 1.00 88.88 90 LEU A N 1
ATOM 652 C CA . LEU A 1 90 ? 25.755 7.753 0.410 1.00 88.88 90 LEU A CA 1
ATOM 653 C C . LEU A 1 90 ? 24.573 8.032 -0.532 1.00 88.88 90 LEU A C 1
ATOM 655 O O . LEU A 1 90 ? 24.476 9.124 -1.085 1.00 88.88 90 LEU A O 1
ATOM 659 N N . LEU A 1 91 ? 23.671 7.063 -0.722 1.00 86.50 91 LEU A N 1
ATOM 660 C CA . LEU A 1 91 ? 22.448 7.263 -1.505 1.00 86.50 91 LEU A CA 1
ATOM 661 C C . LEU A 1 91 ? 21.453 8.183 -0.784 1.00 86.50 91 LEU A C 1
ATOM 663 O O . LEU A 1 91 ? 20.845 9.035 -1.427 1.00 86.50 91 LEU A O 1
ATOM 667 N N . ALA A 1 92 ? 21.326 8.059 0.539 1.00 77.69 92 ALA A N 1
ATOM 668 C CA . ALA A 1 92 ? 20.509 8.960 1.350 1.00 77.69 92 ALA A CA 1
ATOM 669 C C . ALA A 1 92 ? 21.077 10.393 1.381 1.00 77.69 92 ALA A C 1
ATOM 671 O O . ALA A 1 92 ? 20.331 11.357 1.244 1.00 77.69 92 ALA A O 1
ATOM 672 N N . GLU A 1 93 ? 22.400 10.542 1.487 1.00 80.88 93 GLU A N 1
ATOM 673 C CA . GLU A 1 93 ? 23.093 11.835 1.405 1.00 80.88 93 GLU A CA 1
ATOM 674 C C . GLU A 1 93 ? 22.895 12.497 0.034 1.00 80.88 93 GLU A C 1
ATOM 676 O O . GLU A 1 93 ? 22.618 13.693 -0.038 1.00 80.88 93 GLU A O 1
ATOM 681 N N . ALA A 1 94 ? 22.988 11.722 -1.054 1.00 73.00 94 ALA A N 1
ATOM 682 C CA . ALA A 1 94 ? 22.755 12.214 -2.411 1.00 73.00 94 ALA A CA 1
ATOM 683 C C . ALA A 1 94 ? 21.295 12.630 -2.658 1.00 73.00 94 ALA A C 1
ATOM 685 O O . ALA A 1 94 ? 21.050 13.513 -3.478 1.00 73.00 94 ALA A O 1
ATOM 686 N N . ALA A 1 95 ? 20.336 12.020 -1.954 1.00 68.00 95 ALA A N 1
ATOM 687 C CA . ALA A 1 95 ? 18.931 12.414 -2.013 1.00 68.00 95 ALA A CA 1
ATOM 688 C C . ALA A 1 95 ? 18.664 13.770 -1.325 1.00 68.00 95 ALA A C 1
ATOM 690 O O . ALA A 1 95 ? 17.735 14.469 -1.725 1.00 68.00 95 ALA A O 1
ATOM 691 N N . GLY A 1 96 ? 19.499 14.165 -0.351 1.00 53.88 96 GLY A N 1
ATOM 692 C CA . GLY A 1 96 ? 19.386 15.414 0.413 1.00 53.88 96 GLY A CA 1
ATOM 693 C C . GLY A 1 96 ? 18.086 15.541 1.235 1.00 53.88 96 GLY A C 1
ATOM 694 O O . GLY A 1 96 ? 17.130 14.792 1.030 1.00 53.88 96 GLY A O 1
ATOM 695 N N . PRO A 1 97 ? 17.989 16.493 2.186 1.00 45.03 97 PRO A N 1
ATOM 696 C CA . PRO A 1 97 ? 16.691 16.904 2.707 1.00 45.03 97 PRO A CA 1
ATOM 697 C C . PRO A 1 97 ? 15.947 17.629 1.582 1.00 45.03 97 PRO A C 1
ATOM 699 O O . PRO A 1 97 ? 16.393 18.674 1.107 1.00 45.03 97 PRO A O 1
ATOM 702 N N . ALA A 1 98 ? 14.831 17.057 1.132 1.00 47.50 98 ALA A N 1
ATOM 703 C CA . ALA A 1 98 ? 13.981 17.658 0.118 1.00 47.50 98 ALA A CA 1
ATOM 704 C C . ALA A 1 98 ? 13.631 19.102 0.516 1.00 47.50 98 ALA A C 1
ATOM 706 O O . ALA A 1 98 ? 12.908 19.341 1.484 1.00 47.50 98 ALA A O 1
ATOM 707 N N . ARG A 1 99 ? 14.150 20.079 -0.232 1.00 39.88 99 ARG A N 1
ATOM 708 C CA . ARG A 1 99 ? 13.646 21.450 -0.186 1.00 39.88 99 ARG A CA 1
ATOM 709 C C . ARG A 1 99 ? 12.226 21.406 -0.745 1.00 39.88 99 ARG A C 1
ATOM 711 O O . ARG A 1 99 ? 12.034 21.167 -1.934 1.00 39.88 99 ARG A O 1
ATOM 718 N N . VAL A 1 100 ? 11.242 21.574 0.133 1.00 42.03 100 VAL A N 1
ATOM 719 C CA . VAL A 1 100 ? 9.835 21.718 -0.243 1.00 42.03 100 VAL A CA 1
ATOM 720 C C . VAL A 1 100 ? 9.671 23.103 -0.864 1.00 42.03 100 VAL A C 1
ATOM 722 O O . VAL A 1 100 ? 9.465 24.082 -0.156 1.00 42.03 100 VAL A O 1
ATOM 725 N N . GLU A 1 101 ? 9.802 23.187 -2.185 1.00 32.81 101 GLU A N 1
ATOM 726 C CA . GLU A 1 101 ? 9.281 24.316 -2.956 1.00 32.81 101 GLU A CA 1
ATOM 727 C C . GLU A 1 101 ? 7.819 24.007 -3.316 1.00 32.81 101 GLU A C 1
ATOM 729 O O . GLU A 1 101 ? 7.548 22.991 -3.970 1.00 32.81 101 GLU A O 1
ATOM 734 N N . PRO A 1 102 ? 6.847 24.829 -2.893 1.00 41.50 102 PRO A N 1
ATOM 735 C CA . PRO A 1 102 ? 5.469 24.656 -3.307 1.00 41.50 102 PRO A CA 1
ATOM 736 C C . PRO A 1 102 ? 5.287 25.206 -4.727 1.00 41.50 102 PRO A C 1
ATOM 738 O O . PRO A 1 102 ? 5.342 26.410 -4.952 1.00 41.50 102 PRO A O 1
ATOM 741 N N . GLY A 1 103 ? 5.002 24.309 -5.675 1.00 39.12 103 GLY A N 1
ATOM 742 C CA . GLY A 1 103 ? 4.367 24.656 -6.949 1.00 39.12 103 GLY A CA 1
ATOM 743 C C . GLY A 1 103 ? 5.225 24.485 -8.203 1.00 39.12 103 GLY A C 1
ATOM 744 O O . GLY A 1 103 ? 5.756 25.456 -8.721 1.00 39.12 103 GLY A O 1
ATOM 745 N N . ALA A 1 104 ? 5.284 23.260 -8.732 1.00 35.94 104 ALA A N 1
ATOM 746 C CA . ALA A 1 104 ? 5.211 22.918 -10.164 1.00 35.94 104 ALA A CA 1
ATOM 747 C C . ALA A 1 104 ? 5.493 21.414 -10.327 1.00 35.94 104 ALA A C 1
ATOM 749 O O . ALA A 1 104 ? 6.462 20.889 -9.785 1.00 35.94 104 ALA A O 1
ATOM 750 N N . GLY A 1 105 ? 4.607 20.709 -11.034 1.00 44.00 105 GLY A N 1
ATOM 751 C CA . GLY A 1 105 ? 4.612 19.253 -11.176 1.00 44.00 105 GLY A CA 1
ATOM 752 C C . GLY A 1 105 ? 5.930 18.679 -11.703 1.00 44.00 105 GLY A C 1
ATOM 753 O O . GLY A 1 105 ? 6.418 19.072 -12.757 1.00 44.00 105 GLY A O 1
ATOM 754 N N . GLY A 1 106 ? 6.467 17.709 -10.963 1.00 37.34 106 GLY A N 1
ATOM 755 C CA . GLY A 1 106 ? 7.673 16.965 -11.334 1.00 37.34 106 GLY A CA 1
ATOM 756 C C . GLY A 1 106 ? 8.178 15.968 -10.285 1.00 37.34 106 GLY A C 1
ATOM 757 O O . GLY A 1 106 ? 9.198 15.328 -10.509 1.00 37.34 106 GLY A O 1
ATOM 758 N N . GLY A 1 107 ? 7.491 15.810 -9.149 1.00 55.31 107 GLY A N 1
ATOM 759 C CA . GLY A 1 107 ? 7.724 14.703 -8.220 1.00 55.31 107 GLY A CA 1
ATOM 760 C C . GLY A 1 107 ? 6.800 13.530 -8.539 1.00 55.31 107 GLY A C 1
ATOM 761 O O . GLY A 1 107 ? 5.619 13.738 -8.826 1.00 55.31 107 GLY A O 1
ATOM 762 N N . ALA A 1 108 ? 7.319 12.302 -8.484 1.00 76.69 108 ALA A N 1
ATOM 763 C CA . ALA A 1 108 ? 6.472 11.113 -8.484 1.00 76.69 108 ALA A CA 1
ATOM 764 C C . ALA A 1 108 ? 5.474 11.203 -7.316 1.00 76.69 108 ALA A C 1
ATOM 766 O O . ALA A 1 108 ? 5.843 11.610 -6.214 1.00 76.69 108 ALA A O 1
ATOM 767 N N . PHE A 1 109 ? 4.211 10.855 -7.566 1.00 92.31 109 PHE A N 1
ATOM 768 C CA . PHE A 1 109 ? 3.185 10.837 -6.526 1.00 92.31 109 PHE A CA 1
ATOM 769 C C . PHE A 1 109 ? 3.588 9.868 -5.406 1.00 92.31 109 PHE A C 1
ATOM 771 O O . PHE A 1 109 ? 3.986 8.737 -5.685 1.00 92.31 109 PHE A O 1
ATOM 778 N N . THR A 1 110 ? 3.455 10.300 -4.153 1.00 94.31 110 THR A N 1
ATOM 779 C CA . THR A 1 110 ? 3.697 9.461 -2.975 1.00 94.31 110 THR A CA 1
ATOM 780 C C . THR A 1 110 ? 2.364 9.218 -2.271 1.00 94.31 110 THR A C 1
ATOM 782 O O . THR A 1 110 ? 1.786 10.188 -1.778 1.00 94.31 110 THR A O 1
ATOM 785 N N . PRO A 1 111 ? 1.877 7.965 -2.222 1.00 96.62 111 PRO A N 1
ATOM 786 C CA . PRO A 1 111 ? 0.676 7.619 -1.480 1.00 96.62 111 PRO A CA 1
ATOM 787 C C . PRO A 1 111 ? 0.924 7.703 0.028 1.00 96.62 111 PRO A C 1
ATOM 789 O O . PRO A 1 111 ? 2.050 7.504 0.496 1.00 96.62 111 PRO A O 1
ATOM 792 N N . ALA A 1 112 ? -0.131 7.945 0.794 1.00 96.31 112 ALA A N 1
ATOM 793 C CA . ALA A 1 112 ? -0.082 7.929 2.245 1.00 96.31 112 ALA A CA 1
ATOM 794 C C . ALA A 1 112 ? 0.008 6.487 2.775 1.00 96.31 112 ALA A C 1
ATOM 796 O O . ALA A 1 112 ? -0.850 5.643 2.510 1.00 96.31 112 ALA A O 1
ATOM 797 N N . ASP A 1 113 ? 1.032 6.212 3.582 1.00 95.06 113 ASP A N 1
ATOM 798 C CA . ASP A 1 113 ? 1.234 4.935 4.285 1.00 95.06 113 ASP A CA 1
ATOM 799 C C . ASP A 1 113 ? 0.411 4.819 5.578 1.00 95.06 113 ASP A C 1
ATOM 801 O O . ASP A 1 113 ? 0.316 3.750 6.173 1.00 95.06 113 ASP A O 1
ATOM 805 N N . GLY A 1 114 ? -0.219 5.909 6.009 1.00 95.44 114 GLY A N 1
ATOM 806 C CA . GLY A 1 114 ? -1.025 5.964 7.218 1.00 95.44 114 GLY A CA 1
ATOM 807 C C . GLY A 1 114 ? -0.287 6.448 8.469 1.00 95.44 114 GLY A C 1
ATOM 808 O O . GLY A 1 114 ? -0.943 6.593 9.501 1.00 95.44 114 GLY A O 1
ATOM 809 N N . ASP A 1 115 ? 1.018 6.721 8.409 1.00 95.06 115 ASP A N 1
ATOM 810 C CA . ASP A 1 115 ? 1.810 7.288 9.515 1.00 95.06 115 ASP A CA 1
ATOM 811 C C . ASP A 1 115 ? 2.232 8.747 9.270 1.00 95.06 115 ASP A C 1
ATOM 813 O O . ASP A 1 115 ? 2.771 9.389 10.167 1.00 95.06 115 ASP A O 1
ATOM 817 N N . GLY A 1 116 ? 1.946 9.296 8.089 1.00 93.19 116 GLY A N 1
ATOM 818 C CA . GLY A 1 116 ? 2.146 10.709 7.775 1.00 93.19 116 GLY A CA 1
ATOM 819 C C . GLY A 1 116 ? 1.062 11.655 8.312 1.00 93.19 116 GLY A C 1
ATOM 820 O O . GLY A 1 116 ? 0.034 11.255 8.872 1.00 93.19 116 GLY A O 1
ATOM 821 N N . HIS A 1 117 ? 1.288 12.949 8.090 1.00 92.12 117 HIS A N 1
ATOM 822 C CA . HIS A 1 117 ? 0.285 13.990 8.308 1.00 92.12 117 HIS A CA 1
ATOM 823 C C . HIS A 1 117 ? -0.858 13.889 7.290 1.00 92.12 117 HIS A C 1
ATOM 825 O O . HIS A 1 117 ? -0.643 13.427 6.165 1.00 92.12 117 HIS A O 1
ATOM 831 N N . PRO A 1 118 ? -2.079 14.328 7.648 1.00 89.00 118 PRO A N 1
ATOM 832 C CA . PRO A 1 118 ? -3.165 14.379 6.682 1.00 89.00 118 PRO A CA 1
ATOM 833 C C . PRO A 1 118 ? -2.804 15.332 5.527 1.00 89.00 118 PRO A C 1
ATOM 835 O O . PRO A 1 118 ? -2.223 16.393 5.775 1.00 89.00 118 PRO A O 1
ATOM 838 N N . PRO A 1 119 ? -3.142 14.988 4.270 1.00 89.25 119 PRO A N 1
ATOM 839 C CA . PRO A 1 119 ? -2.936 15.893 3.147 1.00 89.25 119 PRO A CA 1
ATOM 840 C C . PRO A 1 119 ? -3.768 17.164 3.342 1.00 89.25 119 PRO A C 1
ATOM 842 O O . PRO A 1 119 ? -4.907 17.096 3.803 1.00 89.25 119 PRO A O 1
ATOM 845 N N . ALA A 1 120 ? -3.206 18.314 2.960 1.00 90.44 120 ALA A N 1
ATOM 846 C CA . ALA A 1 120 ? -3.894 19.603 3.055 1.00 90.44 120 ALA A CA 1
ATOM 847 C C . ALA A 1 120 ? -5.186 19.641 2.217 1.00 90.44 120 ALA A C 1
ATOM 849 O O . ALA A 1 120 ? -6.168 20.247 2.633 1.00 90.44 120 ALA A O 1
ATOM 850 N N . ASP A 1 121 ? -5.187 18.950 1.072 1.00 93.44 121 ASP A N 1
ATOM 851 C CA . ASP A 1 121 ? -6.354 18.749 0.212 1.00 93.44 121 ASP A CA 1
ATOM 852 C C . ASP A 1 121 ? -6.559 17.240 -0.042 1.00 93.44 121 ASP A C 1
ATOM 854 O O . ASP A 1 121 ? -5.895 16.654 -0.909 1.00 93.44 121 ASP A O 1
ATOM 858 N N . PRO A 1 122 ? -7.438 16.576 0.733 1.00 91.75 122 PRO A N 1
ATOM 859 C CA . PRO A 1 122 ? -7.704 15.147 0.585 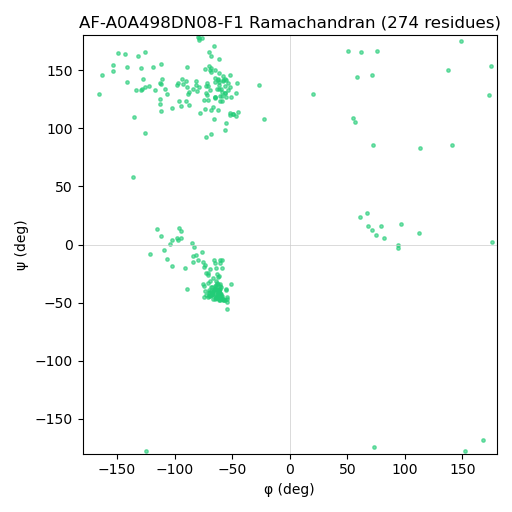1.00 91.75 122 PRO A CA 1
ATOM 860 C C . PRO A 1 122 ? -8.315 14.753 -0.766 1.00 91.75 122 PRO A C 1
ATOM 862 O O . PRO A 1 122 ? -8.025 13.664 -1.264 1.00 91.75 122 PRO A O 1
ATOM 865 N N . GLU A 1 123 ? -9.144 15.606 -1.373 1.00 93.50 123 GLU A N 1
ATOM 866 C CA . GLU A 1 123 ? -9.815 15.294 -2.640 1.00 93.50 123 GLU A CA 1
ATOM 867 C C . GLU A 1 123 ? -8.837 15.372 -3.811 1.00 93.50 123 GLU A C 1
ATOM 869 O O . GLU A 1 123 ? -8.766 14.447 -4.630 1.00 93.50 123 GLU A O 1
ATOM 874 N N . ALA A 1 124 ? -8.019 16.429 -3.860 1.00 94.62 124 ALA A N 1
ATOM 875 C CA . ALA A 1 124 ? -6.962 16.544 -4.856 1.00 94.62 124 ALA A CA 1
ATOM 876 C C . ALA A 1 124 ? -5.933 15.413 -4.716 1.00 94.62 124 ALA A C 1
ATOM 878 O O . ALA A 1 124 ? -5.478 14.867 -5.729 1.00 94.62 124 ALA A O 1
ATOM 879 N N . HIS A 1 125 ? -5.603 15.022 -3.480 1.00 94.88 125 HIS A N 1
ATOM 880 C CA . HIS A 1 125 ? -4.692 13.913 -3.208 1.00 94.88 125 HIS A CA 1
ATOM 881 C C . HIS A 1 125 ? -5.258 12.569 -3.697 1.00 94.88 125 HIS A C 1
ATOM 883 O O . HIS A 1 125 ? -4.572 11.849 -4.423 1.00 94.88 125 HIS A O 1
ATOM 889 N N . LEU A 1 126 ? -6.536 12.276 -3.426 1.00 96.19 126 LEU A N 1
ATOM 890 C CA . LEU A 1 126 ? -7.221 11.094 -3.965 1.00 96.19 126 LEU A CA 1
ATOM 891 C C . LEU A 1 126 ? -7.262 11.103 -5.503 1.00 96.19 126 LEU A C 1
ATOM 893 O O . LEU A 1 126 ? -7.027 10.080 -6.150 1.00 96.19 126 LEU A O 1
ATOM 897 N N . GLY A 1 127 ? -7.535 12.260 -6.112 1.00 96.81 127 GLY A N 1
ATOM 898 C CA . GLY A 1 127 ? -7.497 12.419 -7.566 1.00 96.81 127 GLY A CA 1
ATOM 899 C C . GLY A 1 127 ? -6.109 12.142 -8.154 1.00 96.81 127 GLY A C 1
ATOM 900 O O . GLY A 1 127 ? -5.996 11.513 -9.207 1.00 96.81 127 GLY A O 1
ATOM 901 N N . ALA A 1 128 ? -5.046 12.568 -7.469 1.00 96.81 128 ALA A N 1
ATOM 902 C CA . ALA A 1 128 ? -3.671 12.267 -7.853 1.00 96.81 128 ALA A CA 1
ATOM 903 C C . ALA A 1 128 ? -3.335 10.774 -7.696 1.00 96.81 128 ALA A C 1
ATOM 905 O O . ALA A 1 128 ? -2.738 10.206 -8.611 1.00 96.81 128 ALA A O 1
ATOM 906 N N . ALA A 1 129 ? -3.793 10.124 -6.622 1.00 97.69 129 ALA A N 1
ATOM 907 C CA . ALA A 1 129 ? -3.629 8.684 -6.415 1.00 97.69 129 ALA A CA 1
ATOM 908 C C . ALA A 1 129 ? -4.288 7.860 -7.529 1.00 97.69 129 ALA A C 1
ATOM 910 O O . ALA A 1 129 ? -3.686 6.922 -8.048 1.00 97.69 129 ALA A O 1
ATOM 911 N N . ARG A 1 130 ? -5.502 8.238 -7.952 1.00 98.12 130 ARG A N 1
ATOM 912 C CA . ARG A 1 130 ? -6.204 7.594 -9.076 1.00 98.12 130 ARG A CA 1
ATOM 913 C C . ARG A 1 130 ? -5.429 7.723 -10.387 1.00 98.12 130 ARG A C 1
ATOM 915 O O . ARG A 1 130 ? -5.187 6.717 -11.040 1.00 98.12 130 ARG A O 1
ATOM 922 N N . ARG A 1 131 ? -4.943 8.925 -10.721 1.00 97.88 131 ARG A N 1
ATOM 923 C CA . ARG A 1 131 ? -4.108 9.133 -11.921 1.00 97.88 131 ARG A CA 1
ATOM 924 C C . ARG A 1 131 ? -2.799 8.342 -11.870 1.00 97.88 131 ARG A C 1
ATOM 926 O O . ARG A 1 131 ? -2.379 7.792 -12.884 1.00 97.88 131 ARG A O 1
ATOM 933 N N . ALA A 1 132 ? -2.151 8.286 -10.707 1.00 96.75 132 ALA A N 1
ATOM 934 C CA . ALA A 1 132 ? -0.932 7.506 -10.517 1.00 96.75 132 ALA A CA 1
ATOM 935 C C . ALA A 1 132 ? -1.192 5.998 -10.670 1.00 96.75 132 ALA A C 1
ATOM 937 O O . ALA A 1 132 ? -0.387 5.299 -11.283 1.00 96.75 132 ALA A O 1
ATOM 938 N N . TRP A 1 133 ? -2.334 5.509 -10.179 1.00 97.06 133 TRP A N 1
ATOM 939 C CA . TRP A 1 133 ? -2.771 4.128 -10.374 1.00 97.06 133 TRP A CA 1
ATOM 940 C C . TRP A 1 133 ? -3.036 3.801 -11.849 1.00 97.06 133 TRP A C 1
ATOM 942 O O . TRP A 1 133 ? -2.533 2.794 -12.345 1.00 97.06 133 TRP A O 1
ATOM 952 N N . ASP A 1 134 ? -3.743 4.668 -12.578 1.00 96.69 134 ASP A N 1
ATOM 953 C CA . ASP A 1 134 ? -4.000 4.483 -14.013 1.00 96.69 134 ASP A CA 1
ATOM 954 C C . ASP A 1 134 ? -2.692 4.438 -14.821 1.00 96.69 134 ASP A C 1
ATOM 956 O O . ASP A 1 134 ? -2.505 3.563 -15.670 1.00 96.69 134 ASP A O 1
ATOM 960 N N . ALA A 1 135 ? -1.745 5.329 -14.508 1.00 94.62 135 ALA A N 1
ATOM 961 C CA . ALA A 1 135 ? -0.417 5.325 -15.116 1.00 94.62 135 ALA A CA 1
ATOM 962 C C . ALA A 1 135 ? 0.361 4.034 -14.805 1.00 94.62 135 ALA A C 1
ATOM 964 O O . ALA A 1 135 ? 1.009 3.471 -15.687 1.00 94.62 135 ALA A O 1
ATOM 965 N N . LEU A 1 136 ? 0.270 3.526 -13.573 1.00 94.25 136 LEU A N 1
ATOM 966 C CA . LEU A 1 136 ? 0.861 2.248 -13.171 1.00 94.25 136 LEU A CA 1
ATOM 967 C C . LEU A 1 136 ? 0.263 1.070 -13.965 1.00 94.25 136 LEU A C 1
ATOM 969 O O . LEU A 1 136 ? 1.014 0.240 -14.480 1.00 94.25 136 LEU A O 1
ATOM 973 N N . LEU A 1 137 ? -1.061 1.007 -14.127 1.00 94.12 137 LEU A N 1
ATOM 974 C CA . LEU A 1 137 ? -1.704 -0.040 -14.931 1.00 94.12 137 LEU A CA 1
ATOM 975 C C . LEU A 1 137 ? -1.282 0.014 -16.404 1.00 94.12 137 LEU A C 1
ATOM 977 O O . LEU A 1 137 ? -1.158 -1.025 -17.057 1.00 94.12 137 LEU A O 1
ATOM 981 N N . GLU A 1 138 ? -1.034 1.210 -16.929 1.00 93.56 138 GLU A N 1
ATOM 982 C CA . GLU A 1 138 ? -0.511 1.384 -18.279 1.00 93.56 138 GLU A CA 1
ATOM 983 C C . GLU A 1 138 ? 0.946 0.917 -18.397 1.00 93.56 138 GLU A C 1
ATOM 985 O O . GLU A 1 138 ? 1.289 0.203 -19.342 1.00 93.56 138 GLU A O 1
ATOM 990 N N . ILE A 1 139 ? 1.787 1.209 -17.398 1.00 89.69 139 ILE A N 1
ATOM 991 C CA . ILE A 1 139 ? 3.149 0.666 -17.323 1.00 89.69 139 ILE A CA 1
ATOM 992 C C . ILE A 1 139 ? 3.106 -0.862 -17.290 1.00 89.69 139 ILE A C 1
ATOM 994 O O . ILE A 1 139 ? 3.827 -1.488 -18.065 1.00 89.69 139 ILE A O 1
ATOM 998 N N . ARG A 1 140 ? 2.252 -1.483 -16.459 1.00 90.56 140 ARG A N 1
ATOM 999 C CA . ARG A 1 140 ? 2.090 -2.951 -16.426 1.00 90.56 140 ARG A CA 1
ATOM 1000 C C . ARG A 1 140 ? 1.760 -3.500 -17.813 1.00 90.56 140 ARG A C 1
ATOM 1002 O O . ARG A 1 140 ? 2.404 -4.436 -18.273 1.00 90.56 140 ARG A O 1
ATOM 1009 N N . ARG A 1 141 ? 0.809 -2.874 -18.514 1.00 89.56 141 ARG A N 1
ATOM 1010 C CA . ARG A 1 141 ? 0.388 -3.292 -19.858 1.00 89.56 141 ARG A CA 1
ATOM 1011 C C . ARG A 1 141 ? 1.526 -3.235 -20.874 1.00 89.56 141 ARG A C 1
ATOM 1013 O O . ARG A 1 141 ? 1.697 -4.179 -21.637 1.00 89.56 141 ARG A O 1
ATOM 1020 N N . VAL A 1 142 ? 2.273 -2.133 -20.906 1.00 86.31 142 VAL A N 1
ATOM 1021 C CA . VAL A 1 142 ? 3.353 -1.925 -21.883 1.00 86.31 142 VAL A CA 1
ATOM 1022 C C . VAL A 1 142 ? 4.591 -2.760 -21.542 1.00 86.31 142 VAL A C 1
ATOM 1024 O O . VAL A 1 142 ? 5.249 -3.269 -22.445 1.00 86.31 142 VAL A O 1
ATOM 1027 N N . THR A 1 143 ? 4.905 -2.935 -20.255 1.00 81.69 143 THR A N 1
ATOM 1028 C CA . THR A 1 143 ? 6.120 -3.650 -19.812 1.00 81.69 143 THR A CA 1
ATOM 1029 C C . THR A 1 143 ? 5.961 -5.166 -19.750 1.00 81.69 143 THR A C 1
ATOM 1031 O O . THR A 1 143 ? 6.963 -5.872 -19.701 1.00 81.69 143 THR A O 1
ATOM 1034 N N . ALA A 1 144 ? 4.731 -5.679 -19.790 1.00 74.94 144 ALA A N 1
ATOM 1035 C CA . ALA A 1 144 ? 4.462 -7.111 -19.855 1.00 74.94 144 ALA A CA 1
ATOM 1036 C C . ALA A 1 144 ? 4.523 -7.710 -21.272 1.00 74.94 144 ALA A C 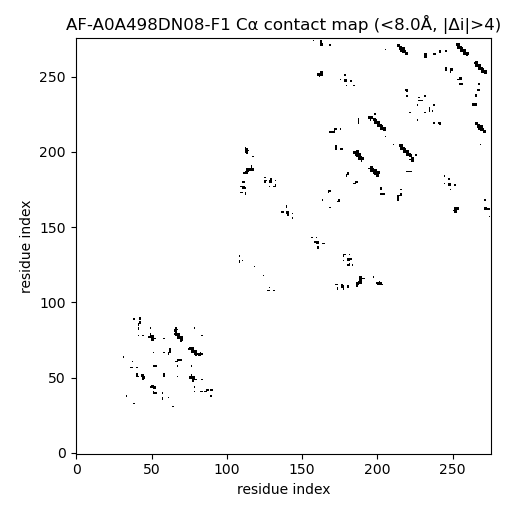1
ATOM 1038 O O . ALA A 1 144 ? 4.322 -8.915 -21.420 1.00 74.94 144 ALA A O 1
ATOM 1039 N N . ALA A 1 145 ? 4.769 -6.905 -22.316 1.00 61.97 145 ALA A N 1
ATOM 1040 C CA . ALA A 1 145 ? 4.932 -7.429 -23.669 1.00 61.97 145 ALA A CA 1
ATOM 1041 C C . ALA A 1 145 ? 6.104 -8.434 -23.707 1.00 61.97 145 ALA A C 1
ATOM 1043 O O . ALA A 1 145 ? 7.184 -8.119 -23.194 1.00 61.97 145 ALA A O 1
ATOM 1044 N N . PRO A 1 146 ? 5.923 -9.635 -24.291 1.00 55.75 146 PRO A N 1
ATOM 1045 C CA . PRO A 1 146 ? 6.998 -10.612 -24.361 1.00 55.75 146 PRO A CA 1
ATOM 1046 C C . PRO A 1 146 ? 8.177 -10.043 -25.165 1.00 55.75 146 PRO A C 1
ATOM 1048 O O . PRO A 1 146 ? 7.967 -9.266 -26.103 1.00 55.75 146 PRO A O 1
ATOM 1051 N N . PRO A 1 147 ? 9.426 -10.417 -24.834 1.00 49.72 147 PRO A N 1
ATOM 1052 C CA . PRO A 1 147 ? 10.573 -10.022 -25.636 1.00 49.72 147 PRO A CA 1
ATOM 1053 C C . PRO A 1 147 ? 10.383 -10.487 -27.086 1.00 49.72 147 PRO A C 1
ATOM 1055 O O . PRO A 1 147 ? 9.865 -11.575 -27.344 1.00 49.72 147 PRO A O 1
ATOM 1058 N N . SER A 1 148 ? 10.817 -9.658 -28.039 1.00 47.84 148 SER A N 1
ATOM 1059 C CA . SER A 1 148 ? 10.873 -10.009 -29.463 1.00 47.84 148 SER A CA 1
ATOM 1060 C C . SER A 1 148 ? 11.562 -11.370 -29.639 1.00 47.84 148 SER A C 1
ATOM 1062 O O . SER A 1 148 ? 12.764 -11.473 -29.394 1.00 47.84 148 SER A O 1
ATOM 1064 N N . GLY A 1 149 ? 10.814 -12.392 -30.069 1.00 49.06 149 GLY A N 1
ATOM 1065 C CA . GLY A 1 149 ? 11.314 -13.760 -30.260 1.00 49.06 149 GLY A CA 1
ATOM 1066 C C . GLY A 1 149 ? 10.762 -14.815 -29.294 1.00 49.06 149 GLY A C 1
ATOM 1067 O O . GLY A 1 149 ? 11.270 -15.934 -29.292 1.00 49.06 149 GLY A O 1
ATOM 1068 N N . ALA A 1 150 ? 9.745 -14.500 -28.483 1.00 54.91 150 ALA A N 1
ATOM 1069 C CA . ALA A 1 150 ? 9.011 -15.525 -27.739 1.00 54.91 150 ALA A CA 1
ATOM 1070 C C . ALA A 1 150 ? 8.403 -16.570 -28.691 1.00 54.91 150 ALA A C 1
ATOM 1072 O O . ALA A 1 150 ? 7.930 -16.228 -29.778 1.00 54.91 150 ALA A O 1
ATOM 1073 N N . ALA A 1 151 ? 8.454 -17.841 -28.280 1.00 57.94 151 ALA A N 1
ATOM 1074 C CA . ALA A 1 151 ? 7.927 -18.952 -29.061 1.00 57.94 151 ALA A CA 1
ATOM 1075 C C . ALA A 1 151 ? 6.453 -18.688 -29.433 1.00 57.94 151 ALA A C 1
ATOM 1077 O O . ALA A 1 151 ? 5.703 -18.209 -28.579 1.00 57.94 151 ALA A O 1
ATOM 1078 N N . PRO A 1 152 ? 6.030 -19.001 -30.672 1.00 56.72 152 PRO A N 1
ATOM 1079 C CA . PRO A 1 152 ? 4.660 -18.768 -31.140 1.00 56.72 152 PRO A CA 1
ATOM 1080 C C . PRO A 1 152 ? 3.589 -19.489 -30.300 1.00 56.72 152 PRO A C 1
ATOM 1082 O O . PRO A 1 152 ? 2.415 -19.140 -30.386 1.00 56.72 152 PRO A O 1
ATOM 1085 N N . ASP A 1 153 ? 4.012 -20.436 -29.459 1.00 56.59 153 ASP A N 1
ATOM 1086 C CA . ASP A 1 153 ? 3.166 -21.318 -28.656 1.00 56.59 153 ASP A CA 1
ATOM 1087 C C . ASP A 1 153 ? 3.093 -20.888 -27.177 1.00 56.59 153 ASP A C 1
ATOM 1089 O O . ASP A 1 153 ? 2.519 -21.598 -26.351 1.00 56.59 153 ASP A O 1
ATOM 1093 N N . ALA A 1 154 ? 3.710 -19.759 -26.804 1.00 56.03 154 ALA A N 1
ATOM 1094 C CA . ALA A 1 154 ? 3.610 -19.242 -25.445 1.00 56.03 154 ALA A CA 1
ATOM 1095 C C . ALA A 1 154 ? 2.165 -18.798 -25.168 1.00 56.03 154 ALA A C 1
ATOM 1097 O O . ALA A 1 154 ? 1.656 -17.891 -25.830 1.00 56.03 154 ALA A O 1
ATOM 1098 N N . GLU A 1 155 ? 1.526 -19.434 -24.179 1.00 55.78 155 GLU A N 1
ATOM 1099 C CA . GLU A 1 155 ? 0.206 -19.042 -23.679 1.00 55.78 155 GLU A CA 1
ATOM 1100 C C . GLU A 1 155 ? 0.163 -17.519 -23.463 1.00 55.78 155 GLU A C 1
ATOM 1102 O O . GLU A 1 155 ? 1.090 -16.956 -22.861 1.00 55.78 155 GLU A O 1
ATOM 1107 N N . PRO A 1 156 ? -0.867 -16.820 -23.975 1.00 56.22 156 PRO A N 1
ATOM 1108 C CA . PRO A 1 156 ? -0.954 -15.380 -23.835 1.00 56.22 156 PRO A CA 1
ATOM 1109 C C . PRO A 1 156 ? -0.903 -15.011 -22.355 1.00 56.22 156 PRO A C 1
ATOM 1111 O O . PRO A 1 156 ? -1.643 -15.553 -21.534 1.00 56.22 156 PRO A O 1
ATOM 1114 N N . VAL A 1 157 ? -0.034 -14.055 -22.019 1.00 56.84 157 VAL A N 1
ATOM 1115 C CA . VAL A 1 157 ? 0.041 -13.483 -20.674 1.00 56.84 157 VAL A CA 1
ATOM 1116 C C . VAL A 1 157 ? -1.368 -13.035 -20.275 1.00 56.84 157 VAL A C 1
ATOM 1118 O O . VAL A 1 157 ? -1.935 -12.121 -20.879 1.00 56.84 157 VAL A O 1
ATOM 1121 N N . ARG A 1 158 ? -1.939 -13.712 -19.267 1.00 69.75 158 ARG A N 1
ATOM 1122 C CA . ARG A 1 158 ? -3.174 -13.316 -18.574 1.00 69.75 158 ARG A CA 1
ATOM 1123 C C . ARG A 1 158 ? -3.095 -11.824 -18.261 1.00 69.75 158 ARG A C 1
ATOM 1125 O O . ARG A 1 158 ? -2.013 -11.392 -17.881 1.00 69.75 158 ARG A O 1
ATOM 1132 N N . ASP A 1 159 ? -4.201 -11.079 -18.432 1.00 82.06 159 ASP A N 1
ATOM 1133 C CA . ASP A 1 159 ? -4.249 -9.600 -18.389 1.00 82.06 159 ASP A CA 1
ATOM 1134 C C . ASP A 1 159 ? -3.071 -9.003 -17.598 1.00 82.06 159 ASP A C 1
ATOM 1136 O O . ASP A 1 159 ? -3.040 -9.139 -16.372 1.00 82.06 159 ASP A O 1
ATOM 1140 N N . PRO A 1 160 ? -2.085 -8.374 -18.263 1.00 81.62 160 PRO A N 1
ATOM 1141 C CA . PRO A 1 160 ? -0.839 -7.958 -17.621 1.00 81.62 160 PRO A CA 1
ATOM 1142 C C . PRO A 1 160 ? -1.053 -6.957 -16.484 1.00 81.62 160 PRO A C 1
ATOM 1144 O O . PRO A 1 160 ? -0.179 -6.754 -15.644 1.00 81.62 160 PRO A O 1
ATOM 1147 N N . ARG A 1 161 ? -2.235 -6.338 -16.427 1.00 88.38 161 ARG A N 1
ATOM 1148 C CA . ARG A 1 161 ? -2.654 -5.452 -15.344 1.00 88.38 161 ARG A CA 1
ATOM 1149 C C . ARG A 1 161 ? -2.996 -6.197 -14.054 1.00 88.38 161 ARG A C 1
ATOM 1151 O O . ARG A 1 161 ? -3.022 -5.564 -13.001 1.00 88.38 161 ARG A O 1
ATOM 1158 N N . ALA A 1 162 ? -3.243 -7.505 -14.111 1.00 87.50 162 ALA A N 1
ATOM 1159 C CA . ALA A 1 162 ? -3.712 -8.317 -12.991 1.00 87.50 162 ALA A CA 1
ATOM 1160 C C . ALA A 1 162 ? -2.606 -8.731 -12.006 1.00 87.50 162 ALA A C 1
ATOM 1162 O O . ALA A 1 162 ? -2.924 -9.189 -10.909 1.00 87.50 162 ALA A O 1
ATOM 1163 N N . VAL A 1 163 ? -1.327 -8.575 -12.367 1.00 87.69 163 VAL A N 1
ATOM 1164 C CA . VAL A 1 163 ? -0.181 -9.007 -11.552 1.00 87.69 163 VAL A CA 1
ATOM 1165 C C . VAL A 1 163 ? 0.779 -7.829 -11.324 1.00 87.69 163 VAL A C 1
ATOM 1167 O O . VAL A 1 163 ? 1.078 -7.113 -12.281 1.00 87.69 163 VAL A O 1
ATOM 1170 N N . PRO A 1 164 ? 1.288 -7.603 -10.094 1.00 91.38 164 PRO A N 1
ATOM 1171 C CA . PRO A 1 164 ? 2.271 -6.558 -9.831 1.00 91.38 164 PRO A CA 1
ATOM 1172 C C . PRO A 1 164 ? 3.567 -6.790 -10.613 1.00 91.38 164 PRO A C 1
ATOM 1174 O O . PRO A 1 164 ? 4.115 -7.897 -10.620 1.00 91.38 164 PRO A O 1
ATOM 1177 N N . ALA A 1 165 ? 4.089 -5.740 -11.243 1.00 88.94 165 ALA A N 1
ATOM 1178 C CA . ALA A 1 165 ? 5.350 -5.769 -11.973 1.00 88.94 165 ALA A CA 1
ATOM 1179 C C . ALA A 1 165 ? 6.558 -5.905 -11.026 1.00 88.94 165 ALA A C 1
ATOM 1181 O O . ALA A 1 165 ? 6.467 -5.679 -9.819 1.00 88.94 165 ALA A O 1
ATOM 1182 N N . GLY A 1 166 ? 7.735 -6.242 -11.569 1.00 86.88 166 GLY A N 1
ATOM 1183 C CA . GLY A 1 166 ? 8.953 -6.446 -10.767 1.00 86.88 166 GLY A CA 1
ATOM 1184 C C . GLY A 1 166 ? 9.327 -5.258 -9.876 1.00 86.88 166 GLY A C 1
ATOM 1185 O O . GLY A 1 166 ? 9.706 -5.445 -8.724 1.00 86.88 166 GLY A O 1
ATOM 1186 N N . TRP A 1 167 ? 9.144 -4.036 -10.372 1.00 87.44 167 TRP A N 1
ATOM 1187 C CA . TRP A 1 167 ? 9.443 -2.817 -9.622 1.00 87.44 167 TRP A CA 1
ATOM 1188 C C . TRP A 1 167 ? 8.432 -2.524 -8.502 1.00 87.44 167 TRP A C 1
ATOM 1190 O O . TRP A 1 167 ? 8.784 -1.868 -7.525 1.00 87.44 167 TRP A O 1
ATOM 1200 N N . GLU A 1 168 ? 7.200 -3.028 -8.603 1.00 93.06 168 GLU A N 1
ATOM 1201 C CA . GLU A 1 168 ? 6.212 -2.941 -7.520 1.00 93.06 168 GLU A CA 1
ATOM 1202 C C . GLU A 1 168 ? 6.569 -3.901 -6.392 1.00 93.06 168 GLU A C 1
ATOM 1204 O O . GLU A 1 168 ? 6.509 -3.526 -5.225 1.00 93.06 168 GLU A O 1
ATOM 1209 N N . ARG A 1 169 ? 7.032 -5.107 -6.742 1.00 91.50 169 ARG A N 1
ATOM 1210 C CA . ARG A 1 169 ? 7.533 -6.098 -5.777 1.00 91.50 169 ARG A CA 1
ATOM 1211 C C . ARG A 1 169 ? 8.790 -5.617 -5.053 1.00 91.50 169 ARG A C 1
ATOM 1213 O O . ARG A 1 169 ? 8.974 -5.927 -3.886 1.00 91.50 169 ARG A O 1
ATOM 1220 N N . ALA A 1 170 ? 9.619 -4.811 -5.717 1.00 90.44 170 ALA A N 1
ATOM 1221 C CA . ALA A 1 170 ? 10.775 -4.158 -5.101 1.00 90.44 170 ALA A CA 1
ATOM 1222 C C . ALA A 1 170 ? 10.402 -2.960 -4.199 1.00 90.44 170 ALA A C 1
ATOM 1224 O O . ALA A 1 170 ? 11.236 -2.482 -3.432 1.00 90.44 170 ALA A O 1
ATOM 1225 N N . ARG A 1 171 ? 9.169 -2.438 -4.296 1.00 92.81 171 ARG A N 1
ATOM 1226 C CA . ARG A 1 171 ? 8.665 -1.302 -3.499 1.00 92.81 171 ARG A CA 1
ATOM 1227 C C . ARG A 1 171 ? 7.243 -1.575 -2.986 1.00 92.81 171 ARG A C 1
ATOM 1229 O O . ARG A 1 171 ? 6.328 -0.788 -3.258 1.00 92.81 171 ARG A O 1
ATOM 1236 N N . PRO A 1 172 ? 7.036 -2.660 -2.225 1.00 94.69 172 PRO A N 1
ATOM 1237 C CA . PRO A 1 172 ? 5.701 -3.191 -1.987 1.00 94.69 172 PRO A CA 1
ATOM 1238 C C . PRO A 1 172 ? 4.870 -2.276 -1.076 1.00 94.69 172 PRO A C 1
ATOM 1240 O O . PRO A 1 172 ? 3.684 -2.095 -1.327 1.00 94.69 172 PRO A O 1
ATOM 1243 N N . LEU A 1 173 ? 5.486 -1.583 -0.107 1.00 95.69 173 LEU A N 1
ATOM 1244 C CA . LEU A 1 173 ? 4.799 -0.590 0.738 1.00 95.69 173 LEU A CA 1
ATOM 1245 C C . LEU A 1 173 ? 4.144 0.517 -0.088 1.00 95.69 173 LEU A C 1
ATOM 1247 O O . LEU A 1 173 ? 2.971 0.836 0.095 1.00 95.69 173 LEU A O 1
ATOM 1251 N N . HIS A 1 174 ? 4.907 1.074 -1.028 1.00 96.38 174 HIS A N 1
ATOM 1252 C CA . HIS A 1 174 ? 4.432 2.128 -1.913 1.00 96.38 174 HIS A CA 1
ATOM 1253 C C . HIS A 1 174 ? 3.300 1.618 -2.809 1.00 96.38 174 HIS A C 1
ATOM 1255 O O . HIS A 1 174 ? 2.273 2.278 -2.942 1.00 96.38 174 HIS A O 1
ATOM 1261 N N . ALA A 1 175 ? 3.465 0.434 -3.399 1.00 96.88 175 ALA A N 1
ATOM 1262 C CA . ALA A 1 175 ? 2.481 -0.123 -4.318 1.00 96.88 175 ALA A CA 1
ATOM 1263 C C . ALA A 1 175 ? 1.166 -0.518 -3.613 1.00 96.88 175 ALA A C 1
ATOM 1265 O O . ALA A 1 175 ? 0.085 -0.239 -4.134 1.00 96.88 175 ALA A O 1
ATOM 1266 N N . VAL A 1 176 ? 1.237 -1.089 -2.405 1.00 98.12 176 VAL A N 1
ATOM 1267 C CA . VAL A 1 176 ? 0.063 -1.423 -1.578 1.00 98.12 176 VAL A CA 1
ATOM 1268 C C . VAL A 1 176 ? -0.656 -0.160 -1.095 1.00 98.12 176 VAL A C 1
ATOM 1270 O O . VAL A 1 176 ? -1.881 -0.086 -1.198 1.00 98.12 176 VAL A O 1
ATOM 1273 N N . ALA A 1 177 ? 0.075 0.860 -0.632 1.00 98.19 177 ALA A N 1
ATOM 1274 C CA . ALA A 1 177 ? -0.519 2.140 -0.243 1.00 98.19 177 ALA A CA 1
ATOM 1275 C C . ALA A 1 177 ? -1.229 2.815 -1.430 1.00 98.19 177 ALA A C 1
ATOM 1277 O O . ALA A 1 177 ? -2.385 3.213 -1.310 1.00 98.19 177 ALA A O 1
ATOM 1278 N N . LEU A 1 178 ? -0.595 2.849 -2.609 1.00 98.06 178 LEU A N 1
ATOM 1279 C CA . LEU A 1 178 ? -1.201 3.397 -3.827 1.00 98.06 178 LEU A CA 1
ATOM 1280 C C . LEU A 1 178 ? -2.468 2.631 -4.243 1.00 98.06 178 LEU A C 1
ATOM 1282 O O . LEU A 1 178 ? -3.458 3.235 -4.665 1.00 98.06 178 LEU A O 1
ATOM 1286 N N . ALA A 1 179 ? -2.460 1.302 -4.116 1.00 98.00 179 ALA A N 1
ATOM 1287 C CA . ALA A 1 179 ? -3.612 0.458 -4.415 1.00 98.00 179 ALA A CA 1
ATOM 1288 C C . ALA A 1 179 ? -4.817 0.773 -3.509 1.00 98.00 179 ALA A C 1
ATOM 1290 O O . ALA A 1 179 ? -5.940 0.886 -4.004 1.00 98.00 179 ALA A O 1
ATOM 1291 N N . LEU A 1 180 ? -4.593 0.942 -2.202 1.00 98.31 180 LEU A N 1
ATOM 1292 C CA . LEU A 1 180 ? -5.643 1.282 -1.236 1.00 98.31 180 LEU A CA 1
ATOM 1293 C C . LEU A 1 180 ? -6.145 2.719 -1.417 1.00 98.31 180 LEU A C 1
ATOM 1295 O O . LEU A 1 180 ? -7.355 2.955 -1.449 1.00 98.31 180 LEU A O 1
ATOM 1299 N N . GLU A 1 181 ? -5.234 3.671 -1.592 1.00 98.00 181 GLU A N 1
ATOM 1300 C CA . GLU A 1 181 ? -5.584 5.082 -1.704 1.00 98.00 181 GLU A CA 1
ATOM 1301 C C . GLU A 1 181 ? -6.324 5.395 -3.005 1.00 98.00 181 GLU A C 1
ATOM 1303 O O . GLU A 1 181 ? -7.363 6.049 -2.983 1.00 98.00 181 GLU A O 1
ATOM 1308 N N . SER A 1 182 ? -5.875 4.851 -4.142 1.00 98.31 182 SER A N 1
ATOM 1309 C CA . SER A 1 182 ? -6.589 4.991 -5.423 1.00 98.31 182 SER A CA 1
ATOM 1310 C C . SER A 1 182 ? -7.993 4.373 -5.390 1.00 98.31 182 SER A C 1
ATOM 1312 O O . SER A 1 182 ? -8.896 4.834 -6.095 1.00 98.31 182 SER A O 1
ATOM 1314 N N . ALA A 1 183 ? -8.203 3.359 -4.541 1.00 97.50 183 ALA A N 1
ATOM 1315 C CA . ALA A 1 183 ? -9.510 2.765 -4.275 1.00 97.50 183 ALA A CA 1
ATOM 1316 C C . ALA A 1 183 ? -10.403 3.622 -3.358 1.00 97.50 183 ALA A C 1
ATOM 1318 O O . ALA A 1 183 ? -11.571 3.289 -3.170 1.00 97.50 183 ALA A O 1
ATOM 1319 N N . GLY A 1 184 ? -9.882 4.721 -2.807 1.00 96.44 184 GLY A N 1
ATOM 1320 C CA . GLY A 1 184 ? -10.599 5.602 -1.890 1.00 96.44 184 GLY A CA 1
ATOM 1321 C C . GLY A 1 184 ? -10.678 5.079 -0.457 1.00 96.44 184 GLY A C 1
ATOM 1322 O O . GLY A 1 184 ? -11.503 5.570 0.314 1.00 96.44 184 GLY A O 1
ATOM 1323 N N . VAL A 1 185 ? -9.856 4.095 -0.074 1.00 96.56 185 VAL A N 1
ATOM 1324 C CA . VAL A 1 185 ? -9.744 3.708 1.337 1.00 96.56 185 VAL A CA 1
ATOM 1325 C C . VAL A 1 185 ? -8.996 4.830 2.064 1.00 96.56 185 VAL A C 1
ATOM 1327 O O . VAL A 1 185 ? -7.938 5.238 1.592 1.00 96.56 185 VAL A O 1
ATOM 1330 N N . PRO A 1 186 ? -9.505 5.366 3.186 1.00 93.69 186 PRO A N 1
ATOM 1331 C CA . PRO A 1 186 ? -8.813 6.437 3.888 1.00 93.69 186 PRO A CA 1
ATOM 1332 C C . PRO A 1 186 ? -7.565 5.895 4.610 1.00 93.69 186 PRO A C 1
ATOM 1334 O O . PRO A 1 186 ? -7.687 4.930 5.377 1.00 93.69 186 PRO A O 1
ATOM 1337 N N . PRO A 1 187 ? -6.386 6.520 4.440 1.00 96.44 187 PRO A N 1
ATOM 1338 C CA . PRO A 1 187 ? -5.233 6.241 5.285 1.00 96.44 187 PRO A CA 1
ATOM 1339 C C . PRO A 1 187 ? -5.498 6.774 6.691 1.00 96.44 187 PRO A C 1
ATOM 1341 O O . PRO A 1 187 ? -6.159 7.801 6.867 1.00 96.44 187 PRO A O 1
ATOM 1344 N N . SER A 1 188 ? -4.930 6.157 7.719 1.00 96.31 188 SER A N 1
ATOM 1345 C CA . SER A 1 188 ? -4.815 6.838 9.005 1.00 96.31 188 SER A CA 1
ATOM 1346 C C . SER A 1 188 ? -3.864 8.042 8.900 1.00 96.31 188 SER A C 1
ATOM 1348 O O . SER A 1 188 ? -3.246 8.272 7.864 1.00 96.31 188 SER A O 1
ATOM 1350 N N . ALA A 1 189 ? -3.797 8.883 9.927 1.00 94.44 189 ALA A N 1
ATOM 1351 C CA . ALA A 1 189 ? -2.865 10.011 9.934 1.00 94.44 189 ALA A CA 1
ATOM 1352 C C . ALA A 1 189 ? -2.502 10.417 11.359 1.00 94.44 189 ALA A C 1
ATOM 1354 O O . ALA A 1 189 ? -3.304 10.210 12.279 1.00 94.44 189 ALA A O 1
ATOM 1355 N N . VAL A 1 190 ? -1.331 11.028 11.526 1.00 94.69 190 VAL A N 1
ATOM 1356 C CA . VAL A 1 190 ? -0.840 11.531 12.815 1.00 94.69 190 VAL A CA 1
ATOM 1357 C C . VAL A 1 190 ? -0.624 13.048 12.803 1.00 94.69 190 VAL A C 1
ATOM 1359 O O . VAL A 1 190 ? -0.387 13.648 11.754 1.00 94.69 190 VAL A O 1
ATOM 1362 N N . ASP A 1 191 ? -0.725 13.683 13.970 1.00 91.12 191 ASP A N 1
ATOM 1363 C CA . ASP A 1 191 ? -0.354 15.089 14.168 1.00 91.12 191 ASP A CA 1
ATOM 1364 C C . ASP A 1 191 ? 1.168 15.269 14.326 1.00 91.12 191 ASP A C 1
ATOM 1366 O O . ASP A 1 191 ? 1.935 14.306 14.319 1.00 91.12 191 ASP A O 1
ATOM 1370 N N . GLY A 1 192 ? 1.622 16.518 14.487 1.00 87.69 192 GLY A N 1
ATOM 1371 C CA . GLY A 1 192 ? 3.034 16.842 14.740 1.00 87.69 192 GLY A CA 1
ATOM 1372 C C . GLY A 1 192 ? 3.610 16.239 16.030 1.00 87.69 192 GLY A C 1
ATOM 1373 O O . GLY A 1 192 ? 4.824 16.214 16.196 1.00 87.69 192 GLY A O 1
ATOM 1374 N N . ALA A 1 193 ? 2.759 15.734 16.928 1.00 90.31 193 ALA A N 1
ATOM 1375 C CA . ALA A 1 193 ? 3.151 15.025 18.143 1.00 90.31 193 ALA A CA 1
ATOM 1376 C C . ALA A 1 193 ? 3.100 13.491 17.978 1.00 90.31 193 ALA A C 1
ATOM 1378 O O . ALA A 1 193 ? 3.273 12.764 18.955 1.00 90.31 193 ALA A O 1
ATOM 1379 N N . GLY A 1 194 ? 2.839 12.985 16.766 1.00 88.75 194 GLY A N 1
ATOM 1380 C CA . GLY A 1 194 ? 2.729 11.555 16.473 1.00 88.75 194 GLY A CA 1
ATOM 1381 C C . GLY A 1 194 ? 1.427 10.908 16.959 1.00 88.75 194 GLY A C 1
ATOM 1382 O O . GLY A 1 194 ? 1.281 9.686 16.891 1.00 88.75 194 GLY A O 1
ATOM 1383 N N . ARG A 1 195 ? 0.456 11.692 17.442 1.00 90.75 195 ARG A N 1
ATOM 1384 C CA . ARG A 1 195 ? -0.841 11.170 17.890 1.00 90.75 195 ARG A CA 1
ATOM 1385 C C . ARG A 1 195 ? -1.747 10.952 16.696 1.00 90.75 195 ARG A C 1
ATOM 1387 O O . ARG A 1 195 ? -1.840 11.799 15.813 1.00 90.75 195 ARG A O 1
ATOM 1394 N N . ARG A 1 196 ? -2.463 9.830 16.686 1.00 92.88 196 ARG A N 1
ATOM 1395 C CA . ARG A 1 196 ? -3.348 9.479 15.576 1.00 92.88 196 ARG A CA 1
ATOM 1396 C C . ARG A 1 196 ? -4.610 10.338 15.594 1.00 92.88 196 ARG A C 1
ATOM 1398 O O . ARG A 1 196 ? -5.407 10.254 16.525 1.00 92.88 196 ARG A O 1
ATOM 1405 N N . VAL A 1 197 ? -4.776 11.140 14.547 1.00 93.44 197 VAL A N 1
ATOM 1406 C CA . VAL A 1 197 ? -5.886 12.094 14.373 1.00 93.44 197 VAL A CA 1
ATOM 1407 C C . VAL A 1 197 ? -6.903 11.645 13.330 1.00 93.44 197 VAL A C 1
ATOM 1409 O O . VAL A 1 197 ? -7.994 12.201 13.259 1.00 93.44 197 VAL A O 1
ATOM 1412 N N . ARG A 1 198 ? -6.577 10.622 12.531 1.00 91.69 198 ARG A N 1
ATOM 1413 C CA . ARG A 1 198 ? -7.498 10.033 11.552 1.00 91.69 198 ARG A CA 1
ATOM 1414 C C . ARG A 1 198 ? -7.485 8.511 11.624 1.00 91.69 198 ARG A C 1
ATOM 1416 O O . ARG A 1 198 ? -6.415 7.899 11.626 1.00 91.69 198 ARG A O 1
ATOM 1423 N N . THR A 1 199 ? -8.682 7.931 11.646 1.00 93.31 199 THR A N 1
ATOM 1424 C CA . THR A 1 199 ? -8.916 6.486 11.544 1.00 93.31 199 THR A CA 1
ATOM 1425 C C . THR A 1 199 ? -8.797 6.033 10.096 1.00 93.31 199 THR A C 1
ATOM 1427 O O . THR A 1 199 ? -9.338 6.688 9.206 1.00 93.31 199 THR A O 1
ATOM 1430 N N . GLY A 1 200 ? -8.115 4.919 9.850 1.00 94.50 200 GLY A N 1
ATOM 1431 C CA . GLY A 1 200 ? -7.915 4.403 8.499 1.00 94.50 200 GLY A CA 1
ATOM 1432 C C . GLY A 1 200 ? -6.877 3.292 8.431 1.00 94.50 200 GLY A C 1
ATOM 1433 O O . GLY A 1 200 ? -6.448 2.767 9.462 1.00 94.50 200 GLY A O 1
ATOM 1434 N N . TYR A 1 201 ? -6.466 2.940 7.215 1.00 96.56 201 TYR A N 1
ATOM 1435 C CA . TYR A 1 201 ? -5.427 1.934 7.024 1.00 96.56 201 TYR A CA 1
ATOM 1436 C C . TYR A 1 201 ? -4.039 2.477 7.391 1.00 96.56 201 TYR A C 1
ATOM 1438 O O . TYR A 1 201 ? -3.752 3.662 7.216 1.00 96.56 201 TYR A O 1
ATOM 1446 N N . ARG A 1 202 ? -3.156 1.581 7.824 1.00 97.06 202 ARG A N 1
ATOM 1447 C CA . ARG A 1 202 ? -1.713 1.807 7.913 1.00 97.06 202 ARG A CA 1
ATOM 1448 C C . ARG A 1 202 ? -0.989 0.673 7.200 1.00 97.06 202 ARG A C 1
ATOM 1450 O O . ARG A 1 202 ? -1.320 -0.486 7.430 1.00 97.06 202 ARG A O 1
ATOM 1457 N N . VAL A 1 203 ? -0.015 1.011 6.369 1.00 97.75 203 VAL A N 1
ATOM 1458 C CA . VAL A 1 203 ? 0.850 0.088 5.636 1.00 97.75 203 VAL A CA 1
ATOM 1459 C C . VAL A 1 203 ? 2.236 0.114 6.273 1.00 97.75 203 VAL A C 1
ATOM 1461 O O . VAL A 1 203 ? 2.806 1.179 6.481 1.00 97.75 203 VAL A O 1
ATOM 1464 N N . ALA A 1 204 ? 2.783 -1.054 6.588 1.00 95.12 204 ALA A N 1
ATOM 1465 C CA . ALA A 1 204 ? 4.117 -1.204 7.156 1.00 95.12 204 ALA A CA 1
ATOM 1466 C C . ALA A 1 204 ? 4.805 -2.450 6.604 1.00 95.12 204 ALA A C 1
ATOM 1468 O O . ALA A 1 204 ? 4.151 -3.319 6.022 1.00 95.12 204 ALA A O 1
ATOM 1469 N N . ALA A 1 205 ? 6.124 -2.536 6.774 1.00 91.56 205 ALA A N 1
ATOM 1470 C CA . ALA A 1 205 ? 6.831 -3.780 6.498 1.00 91.56 205 ALA A CA 1
ATOM 1471 C C . ALA A 1 205 ? 6.234 -4.901 7.361 1.00 91.56 205 ALA A C 1
ATOM 1473 O O . ALA A 1 205 ? 5.753 -4.654 8.472 1.00 91.56 205 ALA A O 1
ATOM 1474 N N . ALA A 1 206 ? 6.193 -6.118 6.823 1.00 87.75 206 ALA A N 1
ATOM 1475 C CA . ALA A 1 206 ? 5.947 -7.276 7.662 1.00 87.75 206 ALA A CA 1
ATOM 1476 C C . ALA A 1 206 ? 7.198 -7.511 8.524 1.00 87.75 206 ALA A C 1
ATOM 1478 O O . ALA A 1 206 ? 8.295 -7.636 7.991 1.00 87.75 206 ALA A O 1
ATOM 1479 N N . ASP A 1 207 ? 7.024 -7.541 9.846 1.00 78.12 207 ASP A N 1
ATOM 1480 C CA . ASP A 1 207 ? 8.114 -7.752 10.811 1.00 78.12 207 ASP A CA 1
ATOM 1481 C C . ASP A 1 207 ? 8.249 -9.239 11.217 1.00 78.12 207 ASP A C 1
ATOM 1483 O O . ASP A 1 207 ? 8.907 -9.557 12.204 1.00 78.12 207 ASP A O 1
ATOM 1487 N N . ASP A 1 208 ? 7.569 -10.144 10.505 1.00 71.94 208 ASP A N 1
ATOM 1488 C CA . ASP A 1 208 ? 7.575 -11.586 10.765 1.00 71.94 208 ASP A CA 1
ATOM 1489 C C . ASP A 1 208 ? 8.737 -12.243 10.006 1.00 71.94 208 ASP A C 1
ATOM 1491 O O . ASP A 1 208 ? 8.896 -12.011 8.808 1.00 71.94 208 ASP A O 1
ATOM 1495 N N . GLU A 1 209 ? 9.553 -13.045 10.693 1.00 66.31 209 GLU A N 1
ATOM 1496 C CA . GLU A 1 209 ? 10.707 -13.724 10.086 1.00 66.31 209 GLU A CA 1
ATOM 1497 C C . GLU A 1 209 ? 10.289 -14.722 8.993 1.00 66.31 209 GLU A C 1
ATOM 1499 O O . GLU A 1 209 ? 11.062 -14.967 8.065 1.00 66.31 209 GLU A O 1
ATOM 1504 N N . ASP A 1 210 ? 9.060 -15.244 9.062 1.00 70.00 210 ASP A N 1
ATOM 1505 C CA . ASP A 1 210 ? 8.495 -16.141 8.053 1.00 70.00 210 ASP A CA 1
ATOM 1506 C C . ASP A 1 210 ? 7.877 -15.378 6.863 1.00 70.00 210 ASP A C 1
ATOM 1508 O O . ASP A 1 210 ? 7.540 -15.976 5.834 1.00 70.00 210 ASP A O 1
ATOM 1512 N N . ALA A 1 211 ? 7.729 -14.051 6.962 1.00 75.44 211 ALA A N 1
ATOM 1513 C CA . ALA A 1 211 ? 7.214 -13.229 5.877 1.00 75.44 211 ALA A CA 1
ATOM 1514 C C . ALA A 1 211 ? 8.311 -12.913 4.845 1.00 75.44 211 ALA A C 1
ATOM 1516 O O . ALA A 1 211 ? 9.421 -12.492 5.165 1.00 75.44 211 ALA A O 1
ATOM 1517 N N . GLY A 1 212 ? 7.984 -13.097 3.562 1.00 76.50 212 GLY A N 1
ATOM 1518 C CA . GLY A 1 212 ? 8.890 -12.772 2.459 1.00 76.50 212 GLY A CA 1
ATOM 1519 C C . GLY A 1 212 ? 9.257 -11.278 2.404 1.00 76.50 212 GLY A C 1
ATOM 1520 O O . GLY A 1 212 ? 8.519 -10.435 2.912 1.00 76.50 212 GLY A O 1
ATOM 1521 N N . PRO A 1 213 ? 10.362 -10.907 1.731 1.00 79.00 213 PRO A N 1
ATOM 1522 C CA . PRO A 1 213 ? 10.835 -9.517 1.659 1.00 79.00 213 PRO A CA 1
ATOM 1523 C C . PRO A 1 213 ? 9.876 -8.569 0.916 1.00 79.00 213 PRO A C 1
ATOM 1525 O O . PRO A 1 213 ? 10.005 -7.350 1.008 1.00 79.00 213 PRO A O 1
ATOM 1528 N N . ASP A 1 214 ? 8.932 -9.121 0.155 1.00 85.75 214 ASP A N 1
ATOM 1529 C CA . ASP A 1 214 ? 7.879 -8.414 -0.569 1.00 85.75 214 ASP A CA 1
ATOM 1530 C C . ASP A 1 214 ? 6.537 -8.381 0.186 1.00 85.75 214 ASP A C 1
ATOM 1532 O O . ASP A 1 214 ? 5.548 -7.856 -0.336 1.00 85.75 214 ASP A O 1
ATOM 1536 N N . ALA A 1 215 ? 6.498 -8.915 1.411 1.00 91.69 215 ALA A N 1
ATOM 1537 C CA . ALA A 1 215 ? 5.314 -8.941 2.250 1.00 91.69 215 ALA A CA 1
ATOM 1538 C C . ALA A 1 215 ? 5.097 -7.615 2.991 1.00 91.69 215 ALA A C 1
ATOM 1540 O O . ALA A 1 215 ? 6.013 -6.965 3.501 1.00 91.69 215 ALA A O 1
ATOM 1541 N N . VAL A 1 216 ? 3.832 -7.219 3.072 1.00 96.31 216 VAL A N 1
ATOM 1542 C CA . VAL A 1 216 ? 3.399 -5.940 3.622 1.00 96.31 216 VAL A CA 1
ATOM 1543 C C . VAL A 1 216 ? 2.313 -6.167 4.653 1.00 96.31 216 VAL A C 1
ATOM 1545 O O . VAL A 1 216 ? 1.333 -6.865 4.409 1.00 96.31 216 VAL A O 1
ATOM 1548 N N . ARG A 1 217 ? 2.452 -5.526 5.806 1.00 96.06 217 ARG A N 1
ATOM 1549 C CA . ARG A 1 217 ? 1.452 -5.538 6.864 1.00 96.06 217 ARG A CA 1
ATOM 1550 C C . ARG A 1 217 ? 0.484 -4.376 6.678 1.00 96.06 217 ARG A C 1
ATOM 1552 O O . ARG A 1 217 ? 0.903 -3.220 6.658 1.00 96.06 217 ARG A O 1
ATOM 1559 N N . VAL A 1 218 ? -0.813 -4.669 6.587 1.00 97.50 218 VAL A N 1
ATOM 1560 C CA . VAL A 1 218 ? -1.876 -3.652 6.579 1.00 97.50 218 VAL A CA 1
ATOM 1561 C C . VAL A 1 218 ? -2.701 -3.757 7.854 1.00 97.50 218 VAL A C 1
ATOM 1563 O O . VAL A 1 218 ? -3.310 -4.7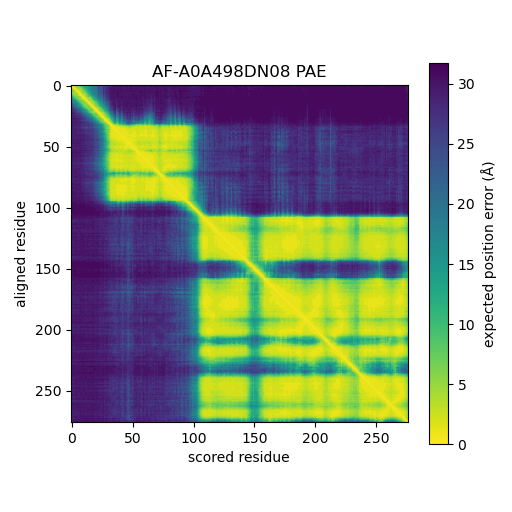83 8.144 1.00 97.50 218 VAL A O 1
ATOM 1566 N N . GLU A 1 219 ? -2.739 -2.676 8.620 1.00 94.94 219 GLU A N 1
ATOM 1567 C CA . GLU A 1 219 ? -3.507 -2.561 9.858 1.00 94.94 219 GLU A CA 1
ATOM 1568 C C . GLU A 1 219 ? -4.660 -1.570 9.680 1.00 94.94 219 GLU A C 1
ATOM 1570 O O . GLU A 1 219 ? -4.571 -0.642 8.878 1.00 94.94 219 GLU A O 1
ATOM 1575 N N . TRP A 1 220 ? -5.715 -1.708 10.487 1.00 94.12 220 TRP A N 1
ATOM 1576 C CA . TRP A 1 220 ? -6.719 -0.657 10.654 1.00 94.12 220 TRP A CA 1
ATOM 1577 C C . TRP A 1 220 ? -6.464 0.071 11.972 1.00 94.12 220 TRP A C 1
ATOM 1579 O O . TRP A 1 220 ? -6.480 -0.537 13.043 1.00 94.12 220 TRP A O 1
ATOM 1589 N N . ARG A 1 221 ? -6.168 1.370 11.907 1.00 91.88 221 ARG A N 1
ATOM 1590 C CA . ARG A 1 221 ? -5.788 2.180 13.068 1.00 91.88 221 ARG A CA 1
ATOM 1591 C C . ARG A 1 221 ? -6.870 3.193 13.389 1.00 91.88 221 ARG A C 1
ATOM 1593 O O . ARG A 1 221 ? -7.387 3.843 12.487 1.00 91.88 221 ARG A O 1
ATOM 1600 N N . HIS A 1 222 ? -7.151 3.366 14.675 1.00 89.19 222 HIS A N 1
ATOM 1601 C CA . HIS A 1 222 ? -8.140 4.317 15.175 1.00 89.19 222 HIS A CA 1
ATOM 1602 C C . HIS A 1 222 ? -7.473 5.619 15.616 1.00 89.19 222 HIS A C 1
ATOM 1604 O O . HIS A 1 222 ? -6.400 5.604 16.220 1.00 89.19 222 HIS A O 1
ATOM 1610 N N . ALA A 1 223 ? -8.107 6.745 15.300 1.00 88.88 223 ALA A N 1
ATOM 1611 C CA . ALA A 1 223 ? -7.840 8.000 15.982 1.00 88.88 223 ALA A CA 1
ATOM 1612 C C . ALA A 1 223 ? -8.256 7.877 17.452 1.00 88.88 223 ALA A C 1
ATOM 1614 O O . ALA A 1 223 ? -9.193 7.138 17.771 1.00 88.88 223 ALA A O 1
ATOM 1615 N N . ALA A 1 224 ? -7.579 8.617 18.326 1.00 84.00 224 ALA A N 1
ATOM 1616 C CA . ALA A 1 224 ? -7.886 8.597 19.751 1.00 84.00 224 ALA A CA 1
ATOM 1617 C C . ALA A 1 224 ? -9.362 8.958 20.008 1.00 84.00 224 ALA A C 1
ATOM 1619 O O . ALA A 1 224 ? -9.860 9.953 19.481 1.00 84.00 224 ALA A O 1
ATOM 1620 N N . GLY A 1 225 ? -10.055 8.150 20.812 1.00 81.19 225 GLY A N 1
ATOM 1621 C CA . GLY A 1 225 ? -11.470 8.335 21.147 1.00 81.19 225 GLY A CA 1
ATOM 1622 C C . GLY A 1 225 ? -12.451 7.802 20.097 1.00 81.19 225 GLY A C 1
ATOM 1623 O O . GLY A 1 225 ? -13.654 8.010 20.231 1.00 81.19 225 GLY A O 1
ATOM 1624 N N . THR A 1 226 ? -11.960 7.128 19.052 1.00 82.06 226 THR A N 1
ATOM 1625 C CA . THR A 1 226 ? -12.786 6.491 18.005 1.00 82.06 226 THR A CA 1
ATOM 1626 C C . THR A 1 226 ? -12.648 4.968 17.994 1.00 82.06 226 THR A C 1
ATOM 1628 O O . THR A 1 226 ? -13.021 4.298 17.024 1.00 82.06 226 THR A O 1
ATOM 1631 N N . GLU A 1 227 ? -12.057 4.409 19.048 1.00 77.19 227 GLU A N 1
ATOM 1632 C CA . GLU A 1 227 ? -11.914 2.976 19.229 1.00 77.19 227 GLU A CA 1
ATOM 1633 C C . GLU A 1 227 ? -13.295 2.310 19.379 1.00 77.19 227 GLU A C 1
ATOM 1635 O O . GLU A 1 227 ? -14.174 2.847 20.060 1.00 77.19 227 GLU A O 1
ATOM 1640 N N . PRO A 1 228 ? -13.517 1.130 18.774 1.00 70.38 228 PRO A N 1
ATOM 1641 C CA . PRO A 1 228 ? -14.753 0.389 18.973 1.00 70.38 228 PRO A CA 1
ATOM 1642 C C . PRO A 1 228 ? -14.900 -0.016 20.442 1.00 70.38 228 PRO A C 1
ATOM 1644 O O . PRO A 1 228 ? -13.931 -0.427 21.089 1.00 70.38 228 PRO A O 1
ATOM 1647 N N . VAL A 1 229 ? -16.129 0.026 20.956 1.00 64.88 229 VAL A N 1
ATOM 1648 C CA . VAL A 1 229 ? -16.453 -0.551 22.267 1.00 64.88 229 VAL A CA 1
ATOM 1649 C C . VAL A 1 229 ? -16.139 -2.052 22.220 1.00 64.88 229 VAL A C 1
ATOM 1651 O O . VAL A 1 229 ? -16.633 -2.757 21.345 1.00 64.88 229 VAL A O 1
ATOM 1654 N N . GLY A 1 230 ? -15.284 -2.538 23.127 1.00 62.56 230 GLY A N 1
ATOM 1655 C CA . GLY A 1 230 ? -14.785 -3.925 23.115 1.00 62.56 230 GLY A CA 1
ATOM 1656 C C . GLY A 1 230 ? -13.444 -4.132 22.392 1.00 62.56 230 GLY A C 1
ATOM 1657 O O . GLY A 1 230 ? -12.918 -5.245 22.392 1.00 62.56 230 GLY A O 1
ATOM 1658 N N . GLY A 1 231 ? -12.851 -3.072 21.834 1.00 63.19 231 GLY A N 1
ATOM 1659 C CA . GLY A 1 231 ? -11.526 -3.106 21.216 1.00 63.19 231 GLY A CA 1
ATOM 1660 C C . GLY A 1 231 ? -11.473 -3.828 19.866 1.00 63.19 231 GLY A C 1
ATOM 1661 O O . GLY A 1 231 ? -12.482 -4.238 19.292 1.00 63.19 231 GLY A O 1
ATOM 1662 N N . ASP A 1 232 ? -10.258 -3.984 19.345 1.00 62.69 232 ASP A N 1
ATOM 1663 C CA . ASP A 1 232 ? -9.977 -4.625 18.054 1.00 62.69 232 ASP A CA 1
ATOM 1664 C C . ASP A 1 232 ? -10.114 -6.153 18.071 1.00 62.69 232 ASP A C 1
ATOM 1666 O O . ASP A 1 232 ? -10.292 -6.758 17.011 1.00 62.69 232 ASP A O 1
ATOM 1670 N N . ALA A 1 233 ? -10.066 -6.769 19.254 1.00 57.69 233 ALA A N 1
ATOM 1671 C CA . ALA A 1 233 ? -10.214 -8.208 19.445 1.00 57.69 233 ALA A CA 1
ATOM 1672 C C . ALA A 1 233 ? -11.674 -8.690 19.312 1.00 57.69 233 ALA A C 1
ATOM 1674 O O . ALA A 1 233 ? -11.908 -9.780 18.785 1.00 57.69 233 ALA A O 1
ATOM 1675 N N . TYR A 1 234 ? -12.655 -7.879 19.734 1.00 49.19 234 TYR A N 1
ATOM 1676 C CA . TYR A 1 234 ? -14.067 -8.289 19.837 1.00 49.19 234 TYR A CA 1
ATOM 1677 C C . TYR A 1 234 ? -15.058 -7.450 19.011 1.00 49.19 234 TYR A C 1
ATOM 1679 O O . TYR A 1 234 ? -16.213 -7.845 18.909 1.00 49.19 234 TYR A O 1
ATOM 1687 N N . GLY A 1 235 ? -14.641 -6.336 18.397 1.00 54.62 235 GLY A N 1
ATOM 1688 C CA . GLY A 1 235 ? -15.511 -5.539 17.521 1.00 54.62 235 GLY A CA 1
ATOM 1689 C C . GLY A 1 235 ? -15.463 -5.963 16.045 1.00 54.62 235 GLY A C 1
ATOM 1690 O O . GLY A 1 235 ? -14.380 -6.217 15.514 1.00 54.62 235 GLY A O 1
ATOM 1691 N N . ASP A 1 236 ? -16.618 -5.963 15.369 1.00 53.84 236 ASP A N 1
ATOM 1692 C CA . ASP A 1 236 ? -16.740 -6.248 13.924 1.00 53.84 236 ASP A CA 1
ATOM 1693 C C . ASP A 1 236 ? -16.181 -5.120 13.036 1.00 53.84 236 ASP A C 1
ATOM 1695 O O . ASP A 1 236 ? -15.709 -5.367 11.927 1.00 53.84 236 ASP A O 1
ATOM 1699 N N . GLY A 1 237 ? -16.122 -3.882 13.542 1.00 70.69 237 GLY A N 1
ATOM 1700 C CA . GLY A 1 237 ? -15.708 -2.706 12.765 1.00 70.69 237 GLY A CA 1
ATOM 1701 C C . GLY A 1 237 ? -14.333 -2.836 12.082 1.00 70.69 237 GLY A C 1
ATOM 1702 O O . GLY A 1 237 ? -14.251 -2.677 10.864 1.00 70.69 237 GLY A O 1
ATOM 1703 N N . PRO A 1 238 ? -13.235 -3.133 12.806 1.00 75.50 238 PRO A N 1
ATOM 1704 C CA . PRO A 1 238 ? -11.917 -3.304 12.190 1.00 75.50 238 PRO A CA 1
ATOM 1705 C C . PRO A 1 238 ? -11.842 -4.512 11.248 1.00 75.50 238 PRO A C 1
ATOM 1707 O O . PRO A 1 238 ? -11.167 -4.443 10.223 1.00 75.50 238 PRO A O 1
ATOM 1710 N N . ALA A 1 239 ? -12.539 -5.607 11.571 1.00 79.81 239 ALA A N 1
ATOM 1711 C CA . ALA A 1 239 ? -12.535 -6.822 10.761 1.00 79.81 239 ALA A CA 1
ATOM 1712 C C . ALA A 1 239 ? -13.204 -6.590 9.398 1.00 79.81 239 ALA A C 1
ATOM 1714 O O . ALA A 1 239 ? -12.608 -6.898 8.369 1.00 79.81 239 ALA A O 1
ATOM 1715 N N . GLU A 1 240 ? -14.376 -5.952 9.376 1.00 85.31 240 GLU A N 1
ATOM 1716 C CA . GLU A 1 240 ? -15.083 -5.597 8.142 1.00 85.31 240 GLU A CA 1
ATOM 1717 C C . GLU A 1 240 ? -14.267 -4.649 7.253 1.00 85.31 240 GLU A C 1
ATOM 1719 O O . GLU A 1 240 ? -14.243 -4.790 6.025 1.00 85.31 240 GLU A O 1
ATOM 1724 N N . ARG A 1 241 ? -13.567 -3.684 7.866 1.00 91.12 241 ARG A N 1
ATOM 1725 C CA . ARG A 1 241 ? -12.696 -2.746 7.143 1.00 91.12 241 ARG A CA 1
ATOM 1726 C C . ARG A 1 241 ? -11.492 -3.453 6.529 1.00 91.12 241 ARG A C 1
ATOM 1728 O O . ARG A 1 241 ? -11.187 -3.202 5.365 1.00 91.12 241 ARG A O 1
ATOM 1735 N N . LEU A 1 242 ? -10.853 -4.366 7.260 1.00 93.44 242 LEU A N 1
ATOM 1736 C CA . LEU A 1 242 ? -9.767 -5.187 6.719 1.00 93.44 242 LEU A CA 1
ATOM 1737 C C . LEU A 1 242 ? -10.266 -6.128 5.613 1.00 93.44 242 LEU A C 1
ATOM 1739 O O . LEU A 1 242 ? -9.601 -6.251 4.590 1.00 93.44 242 LEU A O 1
ATOM 1743 N N . ASP A 1 243 ? -11.459 -6.709 5.738 1.00 93.44 243 ASP A N 1
ATOM 1744 C CA . ASP A 1 243 ? -12.045 -7.547 4.684 1.00 93.44 243 ASP A CA 1
ATOM 1745 C C . ASP A 1 243 ? -12.330 -6.742 3.406 1.00 93.44 243 ASP A C 1
ATOM 1747 O O . ASP A 1 243 ? -12.131 -7.233 2.291 1.00 93.44 243 ASP A O 1
ATOM 1751 N N . ALA A 1 244 ? -12.760 -5.484 3.542 1.00 94.25 244 ALA A N 1
ATOM 1752 C CA . ALA A 1 244 ? -12.902 -4.573 2.409 1.00 94.25 244 ALA A CA 1
ATOM 1753 C C . ALA A 1 244 ? -11.547 -4.261 1.750 1.00 94.25 244 ALA A C 1
ATOM 1755 O O . ALA A 1 244 ? -11.441 -4.339 0.523 1.00 94.25 244 ALA A O 1
ATOM 1756 N N . CYS A 1 245 ? -10.507 -3.976 2.541 1.00 97.38 245 CYS A N 1
ATOM 1757 C CA . CYS A 1 245 ? -9.147 -3.786 2.034 1.00 97.38 245 CYS A CA 1
ATOM 1758 C C . CYS A 1 245 ? -8.640 -5.030 1.291 1.00 97.38 245 CYS A C 1
ATOM 1760 O O . CYS A 1 245 ? -8.134 -4.904 0.178 1.00 97.38 245 CYS A O 1
ATOM 1762 N N . ALA A 1 246 ? -8.832 -6.226 1.854 1.00 97.44 246 ALA A N 1
ATOM 1763 C CA . ALA A 1 246 ? -8.405 -7.483 1.244 1.00 97.44 246 ALA A CA 1
ATOM 1764 C C . ALA A 1 246 ? -9.044 -7.698 -0.138 1.00 97.44 246 ALA A C 1
ATOM 1766 O O . ALA A 1 246 ? -8.347 -8.018 -1.099 1.00 97.44 246 ALA A O 1
ATOM 1767 N N . ARG A 1 247 ? -10.353 -7.434 -0.282 1.00 97.06 247 ARG A N 1
ATOM 1768 C CA . ARG A 1 247 ? -11.044 -7.513 -1.585 1.00 97.06 247 ARG A CA 1
ATOM 1769 C C . ARG A 1 247 ? -10.497 -6.513 -2.606 1.00 97.06 247 ARG A C 1
ATOM 1771 O O . ARG A 1 247 ? -10.326 -6.857 -3.775 1.00 97.06 247 ARG A O 1
ATOM 1778 N N . LEU A 1 248 ? -10.219 -5.282 -2.179 1.00 97.50 248 LEU A N 1
ATOM 1779 C CA . LEU A 1 248 ? -9.680 -4.236 -3.054 1.00 97.50 248 LEU A CA 1
ATOM 1780 C C . LEU A 1 248 ? -8.251 -4.536 -3.516 1.00 97.50 248 LEU A C 1
ATOM 1782 O O . LEU A 1 248 ? -7.916 -4.243 -4.665 1.00 97.50 248 LEU A O 1
ATOM 1786 N N . LEU A 1 249 ? -7.441 -5.125 -2.636 1.00 97.50 249 LEU A N 1
ATOM 1787 C CA . LEU A 1 249 ? -6.077 -5.572 -2.911 1.00 97.50 249 LEU A CA 1
ATOM 1788 C C . LEU A 1 249 ? -6.064 -6.781 -3.858 1.00 97.50 249 LEU A C 1
ATOM 1790 O O . LEU A 1 249 ? -5.351 -6.754 -4.863 1.00 97.50 249 LEU A O 1
ATOM 1794 N N . ALA A 1 250 ? -6.943 -7.760 -3.630 1.00 95.12 250 ALA A N 1
ATOM 1795 C CA . ALA A 1 250 ? -7.153 -8.905 -4.519 1.00 95.12 250 ALA A CA 1
ATOM 1796 C C . ALA A 1 250 ? -7.478 -8.478 -5.956 1.00 95.12 250 ALA A C 1
ATOM 1798 O O . ALA A 1 250 ? -6.881 -8.981 -6.909 1.00 95.12 250 ALA A O 1
ATOM 1799 N N . ALA A 1 251 ? -8.367 -7.497 -6.123 1.00 93.94 251 ALA A N 1
ATOM 1800 C CA . ALA A 1 251 ? -8.711 -6.943 -7.434 1.00 93.94 251 ALA A CA 1
ATOM 1801 C C . ALA A 1 251 ? -7.546 -6.200 -8.125 1.00 93.94 251 ALA A C 1
ATOM 1803 O O . ALA A 1 251 ? -7.627 -5.902 -9.313 1.00 93.94 251 ALA A O 1
ATOM 1804 N N . ARG A 1 252 ? -6.470 -5.886 -7.393 1.00 95.19 252 ARG A N 1
ATOM 1805 C CA . ARG A 1 252 ? -5.316 -5.092 -7.852 1.00 95.19 252 ARG A CA 1
ATOM 1806 C C . ARG A 1 252 ? -4.019 -5.895 -7.981 1.00 95.19 252 ARG A C 1
ATOM 1808 O O . ARG A 1 252 ? -2.968 -5.313 -8.270 1.00 95.19 252 ARG A O 1
ATOM 1815 N N . GLY A 1 253 ? -4.104 -7.214 -7.814 1.00 93.62 253 GLY A N 1
ATOM 1816 C CA . GLY A 1 253 ? -2.979 -8.130 -7.983 1.00 93.62 253 GLY A CA 1
ATOM 1817 C C . GLY A 1 253 ? -2.261 -8.507 -6.688 1.00 93.62 253 GLY A C 1
ATOM 1818 O O . GLY A 1 253 ? -1.138 -8.990 -6.740 1.00 93.62 253 GLY A O 1
ATOM 1819 N N . TRP A 1 254 ? -2.876 -8.301 -5.527 1.00 95.88 254 TRP A N 1
ATOM 1820 C CA . TRP A 1 254 ? -2.270 -8.625 -4.235 1.00 95.88 254 TRP A CA 1
ATOM 1821 C C . TRP A 1 254 ? -3.075 -9.704 -3.520 1.00 95.88 254 TRP A C 1
ATOM 1823 O O . TRP A 1 254 ? -4.296 -9.603 -3.433 1.00 95.88 254 TRP A O 1
ATOM 1833 N N . ASP A 1 255 ? -2.410 -10.721 -2.988 1.00 95.12 255 ASP A N 1
ATOM 1834 C CA . ASP A 1 255 ? -3.026 -11.651 -2.048 1.00 95.12 255 ASP A CA 1
ATOM 1835 C C . ASP A 1 255 ? -2.965 -11.048 -0.650 1.00 95.12 255 ASP A C 1
ATOM 1837 O O . ASP A 1 255 ? -1.951 -10.477 -0.258 1.00 95.12 255 ASP A O 1
ATOM 1841 N N . ALA A 1 256 ? -4.078 -11.105 0.075 1.00 95.81 256 ALA A N 1
ATOM 1842 C CA . ALA A 1 256 ? -4.223 -10.475 1.379 1.00 95.81 256 ALA A CA 1
ATOM 1843 C C . ALA A 1 256 ? -4.892 -11.453 2.343 1.00 95.81 256 ALA A C 1
ATOM 1845 O O . ALA A 1 256 ? -6.086 -11.736 2.231 1.00 95.81 256 ALA A O 1
ATOM 1846 N N . GLU A 1 257 ? -4.115 -11.945 3.299 1.00 93.12 257 GLU A N 1
ATOM 1847 C CA . GLU A 1 257 ? -4.550 -12.918 4.296 1.00 93.12 257 GLU A CA 1
ATOM 1848 C C . GLU A 1 257 ? -4.608 -12.276 5.680 1.00 93.12 257 GLU A C 1
ATOM 1850 O O . GLU A 1 257 ? -3.789 -11.426 6.019 1.00 93.12 257 GLU A O 1
ATOM 1855 N N . ARG A 1 258 ? -5.601 -12.646 6.493 1.00 91.75 258 ARG A N 1
ATOM 1856 C CA . ARG A 1 258 ? -5.783 -12.070 7.832 1.00 91.75 258 ARG A CA 1
ATOM 1857 C C . ARG A 1 258 ? -5.013 -12.847 8.884 1.00 91.75 258 ARG A C 1
ATOM 1859 O O . ARG A 1 258 ? -5.160 -14.059 8.987 1.00 91.75 258 ARG A O 1
ATOM 1866 N N . TYR A 1 259 ? -4.340 -12.106 9.754 1.00 90.06 259 TYR A N 1
ATOM 1867 C CA . TYR A 1 259 ? -3.605 -12.627 10.896 1.00 90.06 259 TYR A CA 1
ATOM 1868 C C . TYR A 1 259 ? -3.942 -11.859 12.173 1.00 90.06 259 TYR A C 1
ATOM 1870 O O . TYR A 1 259 ? -4.470 -10.742 12.155 1.00 90.06 259 TYR A O 1
ATOM 1878 N N . LEU A 1 260 ? -3.615 -12.480 13.302 1.00 88.62 260 LEU A N 1
ATOM 1879 C CA . LEU A 1 260 ? -3.595 -11.848 14.613 1.00 88.62 260 LEU A CA 1
ATOM 1880 C C . LEU A 1 260 ? -2.142 -11.691 15.038 1.00 88.62 260 LEU A C 1
ATOM 1882 O O . LEU A 1 260 ? -1.371 -12.638 14.932 1.00 88.62 260 LEU A O 1
ATOM 1886 N N . ASP A 1 261 ? -1.777 -10.514 15.534 1.00 83.56 261 ASP A N 1
ATOM 1887 C CA . ASP A 1 261 ? -0.478 -10.351 16.181 1.00 83.56 261 ASP A CA 1
ATOM 1888 C C . ASP A 1 261 ? -0.488 -10.890 17.624 1.00 83.56 261 ASP A C 1
ATOM 1890 O O . ASP A 1 261 ? -1.515 -11.328 18.160 1.00 83.56 261 ASP A O 1
ATOM 1894 N N . SER A 1 262 ? 0.670 -10.830 18.285 1.00 83.25 262 SER A N 1
ATOM 1895 C CA . SER A 1 262 ? 0.842 -11.268 19.677 1.00 83.25 262 SER A CA 1
ATOM 1896 C C . SER A 1 262 ? -0.054 -10.527 20.676 1.00 83.25 262 SER A C 1
ATOM 1898 O O . SER A 1 262 ? -0.325 -11.037 21.762 1.00 83.25 262 SER A O 1
ATOM 1900 N N . ARG A 1 263 ? -0.562 -9.343 20.311 1.00 82.19 263 ARG A N 1
ATOM 1901 C CA . ARG A 1 263 ? -1.503 -8.543 21.104 1.00 82.19 263 ARG A CA 1
ATOM 1902 C C . ARG A 1 263 ? -2.959 -8.769 20.685 1.00 82.19 263 ARG A C 1
ATOM 1904 O O . ARG A 1 263 ? -3.821 -7.998 21.094 1.00 82.19 263 ARG A O 1
ATOM 1911 N N . ARG A 1 264 ? -3.237 -9.825 19.908 1.00 82.62 264 ARG A N 1
ATOM 1912 C CA . ARG A 1 264 ? -4.557 -10.173 19.353 1.00 82.62 264 ARG A CA 1
ATOM 1913 C C . ARG A 1 264 ? -5.137 -9.099 18.428 1.00 82.62 264 ARG A C 1
ATOM 1915 O O . ARG A 1 264 ? -6.349 -9.072 18.219 1.00 82.62 264 ARG A O 1
ATOM 1922 N N . ARG A 1 265 ? -4.296 -8.252 17.828 1.00 84.19 265 ARG A N 1
ATOM 1923 C CA . ARG A 1 265 ? -4.755 -7.249 16.863 1.00 84.19 265 ARG A CA 1
ATOM 1924 C C . ARG A 1 265 ? -4.803 -7.841 15.467 1.00 84.19 265 ARG A C 1
ATOM 1926 O O . ARG A 1 265 ? -3.841 -8.460 15.000 1.00 84.19 265 ARG A O 1
ATOM 1933 N N . ARG A 1 266 ? -5.929 -7.627 14.791 1.00 89.12 266 ARG A N 1
ATOM 1934 C CA . ARG A 1 266 ? -6.142 -8.071 13.411 1.00 89.12 266 ARG A CA 1
ATOM 1935 C C . ARG A 1 266 ? -5.332 -7.215 12.446 1.00 89.12 266 ARG A C 1
ATOM 1937 O O . ARG A 1 266 ? -5.317 -5.990 12.553 1.00 89.12 266 ARG A O 1
ATOM 1944 N N . HIS A 1 267 ? -4.697 -7.865 11.486 1.00 92.81 267 HIS A N 1
ATOM 1945 C CA . HIS A 1 267 ? -4.009 -7.217 10.376 1.00 92.81 267 HIS A CA 1
ATOM 1946 C C . HIS A 1 267 ? -4.061 -8.112 9.137 1.00 92.81 267 HIS A C 1
ATOM 1948 O O . HIS A 1 267 ? -4.381 -9.296 9.238 1.00 92.81 267 HIS A O 1
ATOM 1954 N N . LEU A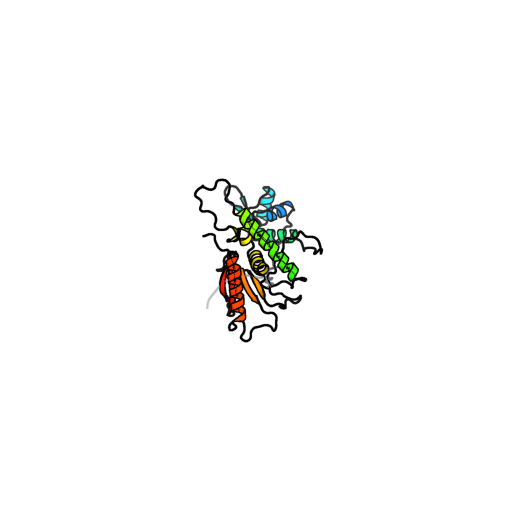 1 268 ? -3.762 -7.543 7.974 1.00 95.75 268 LEU A N 1
ATOM 1955 C CA . LEU A 1 268 ? -3.524 -8.298 6.751 1.00 95.75 268 LEU A CA 1
ATOM 1956 C C . LEU A 1 268 ? -2.025 -8.468 6.539 1.00 95.75 268 LEU A C 1
ATOM 1958 O O . LEU A 1 268 ? -1.274 -7.501 6.686 1.00 95.75 268 LEU A O 1
ATOM 1962 N N . LEU A 1 269 ? -1.622 -9.666 6.141 1.00 96.12 269 LEU A N 1
ATOM 1963 C CA . LEU A 1 269 ? -0.367 -9.915 5.456 1.00 96.12 269 LEU A CA 1
ATOM 1964 C C . LEU A 1 269 ? -0.656 -9.896 3.956 1.00 96.12 269 LEU A C 1
ATOM 1966 O O . LEU A 1 269 ? -1.480 -10.664 3.460 1.00 96.12 269 LEU A O 1
ATOM 1970 N N . VAL A 1 270 ? -0.022 -8.968 3.252 1.00 97.06 270 VAL A N 1
ATOM 1971 C CA . VAL A 1 270 ? -0.261 -8.687 1.840 1.00 97.06 270 VAL A CA 1
ATOM 1972 C C . VAL A 1 270 ? 0.977 -9.073 1.049 1.00 97.06 270 VAL A C 1
ATOM 1974 O O . VAL A 1 270 ? 2.066 -8.589 1.339 1.00 97.06 270 VAL A O 1
ATOM 1977 N N . THR A 1 271 ? 0.815 -9.924 0.044 1.00 95.19 271 THR A N 1
ATOM 1978 C CA . THR A 1 271 ? 1.897 -10.407 -0.822 1.00 95.19 271 THR A CA 1
ATOM 1979 C C . THR A 1 271 ? 1.513 -10.230 -2.292 1.00 95.19 271 THR A C 1
ATOM 1981 O O . THR A 1 271 ? 0.324 -10.179 -2.626 1.00 95.19 271 THR A O 1
ATOM 1984 N N . PRO A 1 272 ? 2.478 -10.054 -3.207 1.00 92.81 272 PRO A N 1
ATOM 1985 C CA . PRO A 1 272 ? 2.156 -9.916 -4.620 1.00 92.81 272 PRO A CA 1
ATOM 1986 C C . PRO A 1 272 ? 1.641 -11.246 -5.177 1.00 92.81 272 PRO A C 1
ATOM 1988 O O . PRO A 1 272 ? 2.279 -12.288 -5.004 1.00 92.81 272 PRO A O 1
ATOM 1991 N N . ARG A 1 273 ? 0.529 -11.208 -5.925 1.00 89.25 273 ARG A N 1
ATOM 1992 C CA . ARG A 1 273 ? 0.079 -12.378 -6.688 1.00 89.25 273 ARG A CA 1
ATOM 1993 C C . ARG A 1 273 ? 1.169 -12.799 -7.651 1.00 89.25 273 ARG A C 1
ATOM 1995 O O . ARG A 1 273 ? 1.824 -11.964 -8.276 1.00 89.25 273 ARG A O 1
ATOM 2002 N N . ARG A 1 274 ? 1.333 -14.104 -7.812 1.00 78.94 274 ARG A N 1
ATOM 2003 C CA . ARG A 1 274 ? 2.206 -14.664 -8.842 1.00 78.94 274 ARG A CA 1
ATOM 2004 C C . ARG A 1 274 ? 1.378 -14.959 -10.086 1.00 78.94 274 ARG A C 1
ATOM 2006 O O . ARG A 1 274 ? 0.220 -15.365 -9.983 1.00 78.94 274 ARG A O 1
ATOM 2013 N N . ALA A 1 275 ? 1.964 -14.720 -11.258 1.00 65.38 275 ALA A N 1
ATOM 2014 C CA . ALA A 1 275 ? 1.393 -15.228 -12.497 1.00 65.38 275 ALA A CA 1
ATOM 2015 C C . ALA A 1 275 ? 1.330 -16.759 -12.372 1.00 65.38 275 ALA A C 1
ATOM 2017 O O . ALA A 1 275 ? 2.333 -17.384 -12.026 1.00 65.38 275 ALA A O 1
ATOM 2018 N N . THR A 1 276 ? 0.127 -17.304 -12.532 1.00 53.44 276 THR A N 1
ATOM 2019 C CA . THR A 1 276 ? -0.143 -18.748 -12.554 1.00 53.44 276 THR A CA 1
ATOM 2020 C C . THR A 1 276 ? -0.116 -19.226 -13.987 1.00 53.44 276 THR A C 1
ATOM 2022 O O . THR A 1 276 ? -0.532 -18.420 -14.853 1.00 53.44 276 THR A O 1
#

Solvent-accessible surface area (backbone atoms only — not comparable to full-atom values): 16459 Å² total; per-residue (Å²): 133,87,85,76,88,77,90,85,84,80,89,88,84,81,87,76,93,78,79,90,72,79,79,75,77,77,73,74,76,77,79,77,85,69,50,73,69,47,49,47,27,46,61,64,26,40,89,90,76,28,40,44,62,77,57,73,72,50,52,52,50,35,35,76,69,57,27,26,44,78,48,70,98,83,64,46,34,26,46,32,72,66,23,47,55,49,22,53,50,52,51,52,60,71,64,50,84,78,80,85,73,91,84,78,95,82,74,82,87,77,60,64,40,18,76,47,64,72,65,96,50,58,65,63,49,39,53,49,31,35,54,51,45,55,53,49,43,49,48,28,48,66,71,60,56,74,64,94,82,63,64,94,81,61,76,77,78,68,65,43,55,53,38,60,47,74,71,36,52,76,38,34,60,59,46,53,24,31,55,42,36,40,69,66,50,55,46,16,15,22,49,99,83,68,48,42,73,33,55,22,38,30,51,40,75,50,89,48,90,88,50,58,96,44,30,26,26,40,34,71,42,58,15,79,94,63,64,53,82,71,38,70,73,69,28,64,67,57,55,56,52,50,54,51,50,30,55,56,36,47,76,57,12,26,44,53,46,82,46,65,49,98,84,49,41,61,32,31,49,31,34,70,39,73,90,127

Secondary structure (DSSP, 8-state):
---------------------------PPPPP---HHHHHHHHTS-TTT-EEPS-HHHHHHHHHTTSEEEETTTTEEEE-HHHHHHHHHHHHHHH-S-----S-S-SPP----SSSPPPS-HHHHHHHHHHHHHHHHHHHHHHTSPPTT--TTSPP-S-GGGS--HHHHTSHHHHHHHHHHHTTPPBPEE-TTS-EEE-EEEEEE---TTS-TT-EEEEEEPPTT-PPTTHHHH-HHHHHHHHHHHHHHHTTTEEEEEEE-TT--EEEEEEEPPP-

pLDDT: mean 79.48, std 20.07, range [32.81, 98.31]

Sequence (276 aa):
MTAGASSGPTDPERRAAHGAEPGEARTAPPAPELTRAQRRAVSEADPDTGRVGGGAPTLRKLAAYGLALPYGRFGAHYLTAAGRDLRHRLLAEAAGPARVEPGAGGGAFTPADGDGHPPADPEAHLGAARRAWDALLEIRRVTAAPPSGAAPDAEPVRDPRAVPAGWERARPLHAVALALESAGVPPSAVDGAGRRVRTGYRVAAADDEDAGPDAVRVEWRHAAGTEPVGGDAYGDGPAERLDACARLLAARGWDAERYLDSRRRRHLLVTPRRAT

Nearest PDB structures (foldseek):
  6c28-assembly2_B  TM=7.531E-01  e=6.227E-01  Rhodopseudomonas palustris CGA009
  4b8x-assembly1_B  TM=7.941E-01  e=1.129E+00  Streptomyces coelicolor
  3jz3-assembly1_A  TM=4.542E-01  e=2.404E-01  Escherichia coli K-12
  1kyw-assembly1_F  TM=5.907E-01  e=8.383E-01  Medicago sativa

Foldseek 3Di:
DDDDDDDDDDDDDDDDDDDPDDDDPPPDPPQDDDDPQLLVQLLPQDPPFQWGDDDPVSQVVCVVSQQWDQDDPVRIIGGDPNSNVSNVVSVVVVVPDDPDDPDDDDDQQFFDQQQAADDPDLVVSLVSLLVSLVVQLVCQQVVPPDPDPPDPPPDPQDSSQQFHDPVCLVVVSRNLRSLCSNVVFDRWYADPVSATPGWTKHKDQDPDPPADRSKIKIFTDDHPPRADDVGQQPDCVRVVRQVVSQVSLNSRQKHWDWDADPVRHIIITIHGHDRD

Mean predicted aligned error: 17.72 Å

Radius of gyration: 30.58 Å; Cα contacts (8 Å, |Δi|>4): 354; chains: 1; bounding box: 91×59×102 Å